Protein AF-A0A6L4ZSP1-F1 (afdb_monomer)

Radius of gyration: 103.93 Å; Cα contacts (8 Å, |Δi|>4): 46; chains: 1; bounding box: 143×58×333 Å

Structure (mmCIF, N/CA/C/O backbone):
data_AF-A0A6L4ZSP1-F1
#
_entry.id   AF-A0A6L4ZSP1-F1
#
loop_
_atom_site.group_PDB
_atom_site.id
_atom_site.type_symbol
_atom_site.label_atom_id
_atom_site.label_alt_id
_atom_site.label_comp_id
_atom_site.label_asym_id
_atom_site.label_entity_id
_atom_site.label_seq_id
_atom_site.pdbx_PDB_ins_code
_atom_site.Cartn_x
_atom_site.Cartn_y
_atom_site.Cartn_z
_atom_site.occupancy
_atom_site.B_iso_or_equiv
_atom_site.auth_seq_id
_atom_site.auth_comp_id
_atom_site.auth_asym_id
_atom_site.auth_atom_id
_atom_site.pdbx_PDB_model_num
ATOM 1 N N . MET A 1 1 ? 39.072 -28.984 -167.601 1.00 74.00 1 MET A N 1
ATOM 2 C CA . MET A 1 1 ? 37.956 -28.396 -168.395 1.00 74.00 1 MET A CA 1
ATOM 3 C C . MET A 1 1 ? 37.706 -29.203 -169.680 1.00 74.00 1 MET A C 1
ATOM 5 O O . MET A 1 1 ? 38.668 -29.741 -170.208 1.00 74.00 1 MET A O 1
ATOM 9 N N . LYS A 1 2 ? 36.458 -29.333 -170.180 1.00 70.81 2 LYS A N 1
ATOM 10 C CA . LYS A 1 2 ? 36.110 -30.065 -171.434 1.00 70.81 2 LYS A CA 1
ATOM 11 C C . LYS A 1 2 ? 36.307 -29.191 -172.691 1.00 70.81 2 LYS A C 1
ATOM 13 O O . LYS A 1 2 ? 36.338 -27.970 -172.571 1.00 70.81 2 LYS A O 1
ATOM 18 N N . LYS A 1 3 ? 36.388 -29.810 -173.884 1.00 74.06 3 LYS A N 1
ATOM 19 C CA . LYS A 1 3 ? 36.674 -29.147 -175.181 1.00 74.06 3 LYS A CA 1
ATOM 20 C C . LYS A 1 3 ? 35.818 -27.906 -175.447 1.00 74.06 3 LYS A C 1
ATOM 22 O O . LYS A 1 3 ? 36.366 -26.854 -175.731 1.00 74.06 3 LYS A O 1
ATOM 27 N N . SER A 1 4 ? 34.507 -27.994 -175.235 1.00 75.56 4 SER A N 1
ATOM 28 C CA . SER A 1 4 ? 33.586 -26.866 -175.435 1.00 75.56 4 SER A CA 1
ATOM 29 C C . SER A 1 4 ? 33.871 -25.658 -174.529 1.00 75.56 4 SER A C 1
ATOM 31 O O . SER A 1 4 ? 33.677 -24.522 -174.949 1.00 75.56 4 SER A O 1
ATOM 33 N N . CYS A 1 5 ? 34.370 -25.871 -173.307 1.00 73.00 5 CYS A N 1
ATOM 34 C CA . CYS A 1 5 ? 34.755 -24.787 -172.398 1.00 73.00 5 CYS A CA 1
ATOM 35 C C . CYS A 1 5 ? 36.112 -24.182 -172.782 1.00 73.00 5 CYS A C 1
ATOM 37 O O . CYS A 1 5 ? 36.288 -22.970 -172.709 1.00 73.00 5 CYS A O 1
ATOM 39 N N . VAL A 1 6 ? 37.059 -25.026 -173.201 1.00 78.88 6 VAL A N 1
ATOM 40 C CA . VAL A 1 6 ? 38.388 -24.598 -173.659 1.00 78.88 6 VAL A CA 1
ATOM 41 C C . VAL A 1 6 ? 38.283 -23.771 -174.940 1.00 78.88 6 VAL A C 1
ATOM 43 O O . VAL A 1 6 ? 38.875 -22.698 -175.018 1.00 78.88 6 VAL A O 1
ATOM 46 N N . ASP A 1 7 ? 37.478 -24.217 -175.905 1.00 75.62 7 ASP A N 1
ATOM 47 C CA . ASP A 1 7 ? 37.297 -23.519 -177.179 1.00 75.62 7 ASP A CA 1
ATOM 48 C C . ASP A 1 7 ? 36.663 -22.139 -176.963 1.00 75.62 7 ASP A C 1
ATOM 50 O O . ASP A 1 7 ? 37.152 -21.150 -177.509 1.00 75.62 7 ASP A O 1
ATOM 54 N N . CYS A 1 8 ? 35.650 -22.040 -176.095 1.00 75.25 8 CYS A N 1
ATOM 55 C CA . CYS A 1 8 ? 35.036 -20.764 -175.726 1.00 75.25 8 CYS A CA 1
ATOM 56 C C . CYS A 1 8 ? 36.044 -19.820 -175.035 1.00 75.25 8 CYS A C 1
ATOM 58 O O . CYS A 1 8 ? 36.211 -18.679 -175.459 1.00 75.25 8 CYS A O 1
ATOM 60 N N . HIS A 1 9 ? 36.800 -20.292 -174.033 1.00 77.56 9 HIS A N 1
ATOM 61 C CA . HIS A 1 9 ? 37.767 -19.452 -173.311 1.00 77.56 9 HIS A CA 1
ATOM 62 C C . HIS A 1 9 ? 39.006 -19.068 -174.130 1.00 77.56 9 HIS A C 1
ATOM 64 O O . HIS A 1 9 ? 39.582 -18.011 -173.888 1.00 77.56 9 HIS A O 1
ATOM 70 N N . ASN A 1 10 ? 39.427 -19.870 -175.106 1.00 82.31 10 ASN A N 1
ATOM 71 C CA . ASN A 1 10 ? 40.573 -19.513 -175.946 1.00 82.31 10 ASN A CA 1
ATOM 72 C C . ASN A 1 10 ? 40.196 -18.515 -177.056 1.00 82.31 10 ASN A C 1
ATOM 74 O O . ASN A 1 10 ? 41.051 -17.770 -177.546 1.00 82.31 10 ASN A O 1
ATOM 78 N N . SER A 1 11 ? 38.913 -18.436 -177.415 1.00 76.94 11 SER A N 1
ATOM 79 C CA . SER A 1 11 ? 38.420 -17.531 -178.457 1.00 76.94 11 SER A CA 1
ATOM 80 C C . SER A 1 11 ? 37.802 -16.229 -177.921 1.00 76.94 11 SER A C 1
ATOM 82 O O . SER A 1 11 ? 37.854 -15.218 -178.625 1.00 76.94 11 SER A O 1
ATOM 84 N N . HIS A 1 12 ? 37.323 -16.180 -176.671 1.00 77.25 12 HIS A N 1
ATOM 85 C CA . HIS A 1 12 ? 36.628 -15.002 -176.133 1.00 77.25 12 HIS A CA 1
ATOM 86 C C . HIS A 1 12 ? 37.558 -13.789 -175.863 1.00 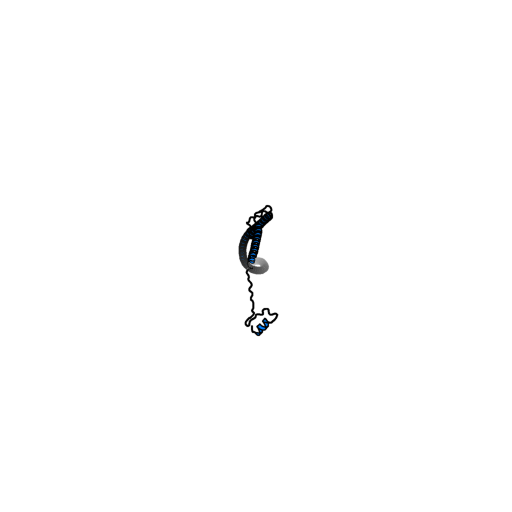77.25 12 HIS A C 1
ATOM 88 O O . HIS A 1 12 ? 38.570 -13.958 -175.174 1.00 77.25 12 HIS A O 1
ATOM 94 N N . PRO A 1 13 ? 37.217 -12.563 -176.337 1.00 75.25 13 PRO A N 1
ATOM 95 C CA . PRO A 1 13 ? 37.987 -11.314 -176.181 1.00 75.25 13 PRO A CA 1
ATOM 96 C C . PRO A 1 13 ? 38.589 -11.099 -174.795 1.00 75.25 13 PRO A C 1
ATOM 98 O O . PRO A 1 13 ? 39.791 -10.881 -174.687 1.00 75.25 13 PRO A O 1
ATOM 101 N N . GLU A 1 14 ? 37.771 -11.257 -173.759 1.00 73.06 14 GLU A N 1
ATOM 102 C CA . GLU A 1 14 ? 38.128 -10.932 -172.374 1.00 73.06 14 GLU A CA 1
ATOM 103 C C . GLU A 1 14 ? 38.660 -12.112 -171.554 1.00 73.06 14 GLU A C 1
ATOM 105 O O . GLU A 1 14 ? 38.798 -12.019 -170.336 1.00 73.06 14 GLU A O 1
ATOM 110 N N . SER A 1 15 ? 38.960 -13.249 -172.188 1.00 71.50 15 SER A N 1
ATOM 111 C CA . SER A 1 15 ? 39.538 -14.363 -171.445 1.00 71.50 15 SER A CA 1
ATOM 112 C C . SER A 1 15 ? 40.993 -14.045 -171.068 1.00 71.50 15 SER A C 1
ATOM 114 O O . SER A 1 15 ? 41.826 -13.865 -171.960 1.00 71.50 15 SER A O 1
ATOM 116 N N . PRO A 1 16 ? 41.344 -14.016 -169.767 1.00 72.00 16 PRO A N 1
ATOM 117 C CA . PRO A 1 16 ? 42.656 -13.562 -169.287 1.00 72.00 16 PRO A CA 1
ATOM 118 C C . PRO A 1 16 ? 43.809 -14.506 -169.657 1.00 72.00 16 PRO A C 1
ATOM 120 O O . PRO A 1 16 ? 44.972 -14.194 -169.424 1.00 72.00 16 PRO A O 1
ATOM 123 N N . LYS A 1 17 ? 43.492 -15.689 -170.189 1.00 72.19 17 LYS A N 1
ATOM 124 C CA . LYS A 1 17 ? 44.445 -16.685 -170.673 1.00 72.19 17 LYS A CA 1
ATOM 125 C C . LYS A 1 17 ? 43.765 -17.483 -171.790 1.00 72.19 17 LYS A C 1
ATOM 127 O O . LYS A 1 17 ? 42.592 -17.825 -171.644 1.00 72.19 17 LYS A O 1
ATOM 132 N N . ARG A 1 18 ? 44.470 -17.740 -172.896 1.00 73.88 18 ARG A N 1
ATOM 133 C CA . ARG A 1 18 ? 43.898 -18.305 -174.140 1.00 73.88 18 ARG A CA 1
ATOM 134 C C . ARG A 1 18 ? 44.578 -19.582 -174.638 1.00 73.88 18 ARG A C 1
ATOM 136 O O . ARG A 1 18 ? 44.358 -20.014 -175.762 1.00 73.88 18 ARG A O 1
ATOM 143 N N . ASP A 1 19 ? 45.402 -20.190 -173.805 1.00 79.50 19 ASP A N 1
ATOM 144 C CA . ASP A 1 19 ? 46.116 -21.442 -174.062 1.00 79.50 19 ASP A CA 1
ATOM 145 C C . ASP A 1 19 ? 45.619 -22.572 -173.150 1.00 79.50 19 ASP A C 1
ATOM 147 O O . ASP A 1 19 ? 46.362 -23.506 -172.848 1.00 79.50 19 ASP A O 1
ATOM 151 N N . TRP A 1 20 ? 44.360 -22.511 -172.703 1.00 76.62 20 TRP A N 1
ATOM 152 C CA . TRP A 1 20 ? 43.779 -23.584 -171.898 1.00 76.62 20 TRP A CA 1
ATOM 153 C C . TRP A 1 20 ? 43.796 -24.893 -172.677 1.00 76.62 20 TRP A C 1
ATOM 155 O O . TRP A 1 20 ? 43.489 -24.917 -173.872 1.00 76.62 20 TRP A O 1
ATOM 165 N N . LYS A 1 21 ? 44.130 -25.990 -171.997 1.00 79.69 21 LYS A N 1
ATOM 166 C CA . LYS A 1 21 ? 44.049 -27.337 -172.565 1.00 79.69 21 LYS A CA 1
ATOM 167 C C . LYS A 1 21 ? 42.951 -28.132 -171.876 1.00 79.69 21 LYS A C 1
ATOM 169 O O . LYS A 1 21 ? 42.555 -27.861 -170.739 1.00 79.69 21 LYS A O 1
ATOM 174 N N . ILE A 1 22 ? 42.423 -29.125 -172.591 1.00 76.94 22 ILE A N 1
ATOM 175 C CA . ILE A 1 22 ? 41.405 -30.028 -172.048 1.00 76.94 22 ILE A CA 1
ATOM 176 C C . ILE A 1 22 ? 42.036 -30.798 -170.883 1.00 76.94 22 ILE A C 1
ATOM 178 O O . ILE A 1 22 ? 42.806 -31.726 -171.097 1.00 76.94 22 ILE A O 1
ATOM 182 N N . GLY A 1 23 ? 41.734 -30.368 -169.659 1.00 70.88 23 GLY A N 1
ATOM 183 C CA . GLY A 1 23 ? 42.283 -30.943 -168.426 1.00 70.88 23 GLY A CA 1
ATOM 184 C C . GLY A 1 23 ? 42.385 -29.951 -167.267 1.00 70.88 23 GLY A C 1
ATOM 185 O O . GLY A 1 23 ? 42.135 -30.331 -166.132 1.00 70.88 23 GLY A O 1
ATOM 186 N N . ASP A 1 24 ? 42.594 -28.665 -167.545 1.00 71.56 24 ASP A N 1
ATOM 187 C CA . ASP A 1 24 ? 42.933 -27.681 -166.501 1.00 71.56 24 ASP A CA 1
ATOM 188 C C . ASP A 1 24 ? 41.761 -27.307 -165.552 1.00 71.56 24 ASP A C 1
ATOM 190 O O . ASP A 1 24 ? 40.588 -27.361 -165.951 1.00 71.56 24 ASP A O 1
ATOM 194 N N . VAL A 1 25 ? 42.076 -26.904 -164.305 1.00 71.25 25 VAL A N 1
ATOM 195 C CA . VAL A 1 25 ? 41.148 -26.443 -163.235 1.00 71.25 25 VAL A CA 1
ATOM 196 C C . VAL A 1 25 ? 41.717 -25.206 -162.501 1.00 71.25 25 VAL A C 1
ATOM 198 O O . VAL A 1 25 ? 42.924 -25.130 -162.296 1.00 71.25 25 VAL A O 1
ATOM 201 N N . ARG A 1 26 ? 40.8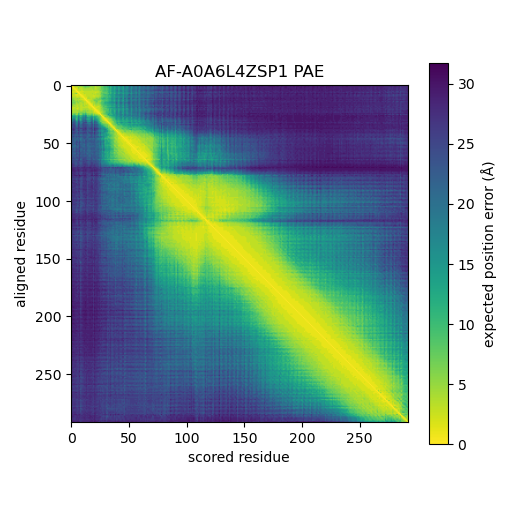74 -24.232 -162.097 1.00 65.94 26 ARG A N 1
ATOM 202 C CA . ARG A 1 26 ? 41.265 -23.014 -161.329 1.00 65.94 26 ARG A CA 1
ATOM 203 C C . ARG A 1 26 ? 40.884 -23.145 -159.835 1.00 65.94 26 ARG A C 1
ATOM 205 O O . ARG A 1 26 ? 39.756 -23.543 -159.561 1.00 65.94 26 ARG A O 1
ATOM 212 N N . GLY A 1 27 ? 41.798 -22.813 -158.903 1.00 57.75 27 GLY A N 1
ATOM 213 C CA . GLY A 1 27 ? 41.703 -23.062 -157.440 1.00 57.75 27 GLY A CA 1
ATOM 214 C C . GLY A 1 27 ? 41.824 -21.836 -156.494 1.00 57.75 27 GLY A C 1
ATOM 215 O O . GLY A 1 27 ? 42.031 -20.718 -156.959 1.00 57.75 27 GLY A O 1
ATOM 216 N N . VAL A 1 28 ? 41.664 -22.095 -155.177 1.00 50.53 28 VAL A N 1
ATOM 217 C CA . VAL A 1 28 ? 41.512 -21.200 -153.984 1.00 50.53 28 VAL A CA 1
ATOM 218 C C . VAL A 1 28 ? 42.840 -20.935 -153.228 1.00 50.53 28 VAL A C 1
ATOM 220 O O . VAL A 1 28 ? 43.764 -21.734 -153.339 1.00 50.53 28 VAL A O 1
ATOM 223 N N . VAL A 1 29 ? 42.916 -19.840 -152.444 1.00 48.19 29 VAL A N 1
ATOM 224 C CA . VAL A 1 29 ? 44.085 -19.367 -151.651 1.00 48.19 29 VAL A CA 1
ATOM 225 C C . VAL A 1 29 ? 43.775 -19.288 -150.136 1.00 48.19 29 VAL A C 1
ATOM 227 O O . VAL A 1 29 ? 42.688 -18.855 -149.762 1.00 48.19 29 VAL A O 1
ATOM 230 N N . GLU A 1 30 ? 44.751 -19.651 -149.287 1.00 48.88 30 GLU A N 1
ATOM 231 C CA . GLU A 1 30 ? 44.792 -19.556 -147.808 1.00 48.88 30 GLU A CA 1
ATOM 232 C C . GLU A 1 30 ? 45.805 -18.472 -147.360 1.00 48.88 30 GLU A C 1
ATOM 234 O O . GLU A 1 30 ? 46.825 -18.283 -148.024 1.00 48.88 30 GLU A O 1
ATOM 239 N N . ILE A 1 31 ? 45.546 -17.750 -146.255 1.00 57.75 31 ILE A N 1
ATOM 240 C CA . ILE A 1 31 ? 46.425 -16.686 -145.717 1.00 57.75 31 ILE A CA 1
ATOM 241 C C . ILE A 1 31 ? 46.751 -16.966 -144.241 1.00 57.75 31 ILE A C 1
ATOM 243 O O . ILE A 1 31 ? 45.844 -17.096 -143.424 1.00 57.75 31 ILE A O 1
ATOM 247 N N . VAL A 1 32 ? 48.044 -16.973 -143.893 1.00 61.66 32 VAL A N 1
ATOM 248 C CA . VAL A 1 32 ? 48.574 -17.086 -142.520 1.00 61.66 32 VAL A CA 1
ATOM 249 C C . VAL A 1 32 ? 49.373 -15.815 -142.193 1.00 61.66 32 VAL A C 1
ATOM 251 O O . VAL A 1 32 ? 50.214 -15.399 -142.987 1.00 61.66 32 VAL A O 1
ATOM 254 N N . LEU A 1 33 ? 49.110 -15.180 -141.044 1.00 61.34 33 LEU A N 1
ATOM 255 C CA . LEU A 1 33 ? 49.775 -13.945 -140.584 1.00 61.34 33 LEU A CA 1
ATOM 256 C C . LEU A 1 33 ? 50.784 -14.238 -139.444 1.00 61.34 33 LEU A C 1
ATOM 258 O O . LEU A 1 33 ? 50.401 -14.909 -138.486 1.00 61.34 33 LEU A O 1
ATOM 262 N N . PRO A 1 34 ? 52.032 -13.723 -139.490 1.00 56.81 34 PRO A N 1
ATOM 263 C CA . PRO A 1 34 ? 53.052 -13.935 -138.449 1.00 56.81 34 PRO A CA 1
ATOM 264 C C . PRO A 1 34 ? 53.033 -12.873 -137.319 1.00 56.81 34 PRO A C 1
ATOM 266 O O . PRO A 1 34 ? 52.785 -11.693 -137.567 1.00 56.81 34 PRO A O 1
ATOM 269 N N . LEU A 1 35 ? 53.348 -13.286 -136.078 1.00 58.66 35 LEU A N 1
ATOM 270 C CA . LEU A 1 35 ? 53.310 -12.497 -134.823 1.00 58.66 35 LEU A CA 1
ATOM 271 C C . LEU A 1 35 ? 54.709 -12.205 -134.219 1.00 58.66 35 LEU A C 1
ATOM 273 O O . LEU A 1 35 ? 54.890 -12.245 -133.009 1.00 58.66 35 LEU A O 1
ATOM 277 N N . GLU A 1 36 ? 55.724 -11.893 -135.023 1.00 61.28 36 GLU A N 1
ATOM 278 C CA . GLU A 1 36 ? 57.101 -11.708 -134.506 1.00 61.28 36 GLU A CA 1
ATOM 279 C C . GLU A 1 36 ? 57.440 -10.282 -134.028 1.00 61.28 36 GLU A C 1
ATOM 281 O O . GLU A 1 36 ? 58.492 -10.068 -133.431 1.00 61.28 36 GLU A O 1
ATOM 286 N N . LYS A 1 37 ? 56.574 -9.278 -134.237 1.00 58.00 37 LYS A N 1
ATOM 287 C CA . LYS A 1 37 ? 56.902 -7.864 -133.936 1.00 58.00 37 LYS A CA 1
ATOM 288 C C . LYS A 1 37 ? 56.337 -7.306 -132.619 1.00 58.00 37 LYS A C 1
ATOM 290 O O . LYS A 1 37 ? 56.514 -6.120 -132.353 1.00 58.00 37 LYS A O 1
ATOM 295 N N . THR A 1 38 ? 55.690 -8.132 -131.793 1.00 58.25 38 THR A N 1
ATOM 296 C CA . THR A 1 38 ? 54.925 -7.684 -130.605 1.00 58.25 38 THR A CA 1
ATOM 297 C C . THR A 1 38 ? 55.614 -7.968 -129.259 1.00 58.25 38 THR A C 1
ATOM 299 O O . THR A 1 38 ? 55.157 -7.479 -128.230 1.00 58.25 38 THR A O 1
ATOM 302 N N . GLU A 1 39 ? 56.726 -8.714 -129.225 1.00 61.84 39 GLU A N 1
ATOM 303 C CA . GLU A 1 39 ? 57.399 -9.070 -127.960 1.00 61.84 39 GLU A CA 1
ATOM 304 C C . GLU A 1 39 ? 58.267 -7.941 -127.376 1.00 61.84 39 GLU A C 1
ATOM 306 O O . GLU A 1 39 ? 58.295 -7.743 -126.159 1.00 61.84 39 GLU A O 1
ATOM 311 N N . SER A 1 40 ? 58.954 -7.151 -128.213 1.00 62.25 40 SER A N 1
ATOM 312 C CA . SER A 1 40 ? 59.920 -6.158 -127.712 1.00 62.25 40 SER A CA 1
ATOM 313 C C . SER A 1 40 ? 59.265 -4.917 -127.094 1.00 62.25 40 SER A C 1
ATOM 315 O O . SER A 1 40 ? 59.827 -4.322 -126.178 1.00 62.25 40 SER A O 1
ATOM 317 N N . GLN A 1 41 ? 58.077 -4.517 -127.563 1.00 67.19 41 GLN A N 1
ATOM 318 C CA . GLN A 1 41 ? 57.353 -3.364 -127.011 1.00 67.19 41 GLN A CA 1
ATOM 319 C C . GLN A 1 41 ? 56.663 -3.686 -125.677 1.00 67.19 41 GLN A C 1
ATOM 321 O O . GLN A 1 41 ? 56.545 -2.810 -124.820 1.00 67.19 41 GLN A O 1
ATOM 326 N N . LEU A 1 42 ? 56.249 -4.940 -125.467 1.00 70.12 42 LEU A N 1
ATOM 327 C CA . LEU A 1 42 ? 55.565 -5.356 -124.243 1.00 70.12 42 LEU A CA 1
ATOM 328 C C . LEU A 1 42 ? 56.517 -5.369 -123.031 1.00 70.12 42 LEU A C 1
ATOM 330 O O . LEU A 1 42 ? 56.112 -4.992 -121.933 1.00 70.12 42 LEU A O 1
ATOM 334 N N . SER A 1 43 ? 5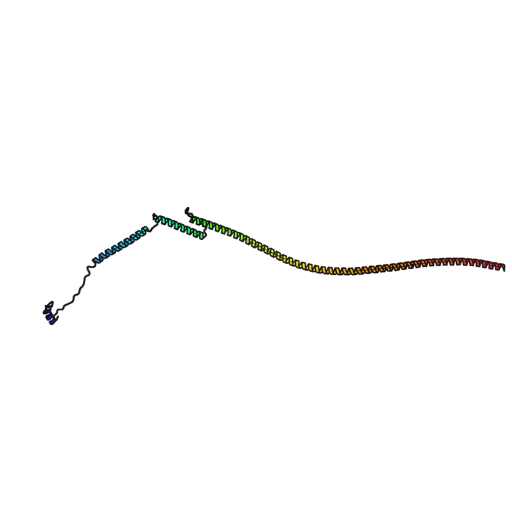7.796 -5.721 -123.220 1.00 72.94 43 SER A N 1
ATOM 335 C CA . SER A 1 43 ? 58.780 -5.792 -122.123 1.00 72.94 43 SER A CA 1
ATOM 336 C C . SER A 1 43 ? 59.211 -4.420 -121.586 1.00 72.94 43 SER A C 1
ATOM 338 O O . SER A 1 43 ? 59.369 -4.256 -120.374 1.00 72.94 43 SER A O 1
ATOM 340 N N . GLN A 1 44 ? 59.347 -3.408 -122.453 1.00 78.94 44 GLN A N 1
ATOM 341 C CA . GLN A 1 44 ? 59.670 -2.038 -122.031 1.00 78.94 44 GLN A CA 1
ATOM 342 C C . GLN A 1 44 ? 58.566 -1.428 -121.162 1.00 78.94 44 GLN A C 1
ATOM 344 O O . GLN A 1 44 ? 58.858 -0.746 -120.179 1.00 78.94 44 GLN A O 1
ATOM 349 N N . LEU A 1 45 ? 57.299 -1.695 -121.489 1.00 79.94 45 LEU A N 1
ATOM 350 C CA . LEU A 1 45 ? 56.162 -1.168 -120.737 1.00 79.94 45 LEU A CA 1
ATOM 351 C C . LEU A 1 45 ? 56.102 -1.739 -119.309 1.00 79.94 45 LEU A C 1
ATOM 353 O O . LEU A 1 45 ? 55.823 -1.002 -118.363 1.00 79.94 45 LEU A O 1
ATOM 357 N N . VAL A 1 46 ? 56.441 -3.021 -119.133 1.00 81.56 46 VAL A N 1
ATOM 358 C CA . VAL A 1 46 ? 56.486 -3.680 -117.815 1.00 81.56 46 VAL A CA 1
ATOM 359 C C . VAL A 1 46 ? 57.504 -3.008 -116.882 1.00 81.56 46 VAL A C 1
ATOM 361 O O . VAL A 1 46 ? 57.181 -2.738 -115.726 1.00 81.56 46 VAL A O 1
ATOM 364 N N . TRP A 1 47 ? 58.693 -2.652 -117.381 1.00 83.06 47 TRP A N 1
ATOM 365 C CA . TRP A 1 47 ? 59.737 -1.999 -116.577 1.00 83.06 47 TRP A CA 1
ATOM 366 C C . TRP A 1 47 ? 59.319 -0.626 -116.024 1.00 83.06 47 TRP A C 1
ATOM 368 O O . TRP A 1 47 ? 59.598 -0.317 -114.862 1.00 83.06 47 TRP A O 1
ATOM 378 N N . TYR A 1 48 ? 58.616 0.190 -116.818 1.00 85.50 48 TYR A N 1
ATOM 379 C CA . TYR A 1 48 ? 58.129 1.501 -116.367 1.00 85.50 48 TYR A CA 1
ATOM 380 C C . TYR A 1 48 ? 57.065 1.389 -115.271 1.00 85.50 48 TYR A C 1
ATOM 382 O O . TYR A 1 48 ? 57.100 2.144 -114.296 1.00 85.50 48 TYR A O 1
ATOM 390 N N . VAL A 1 49 ? 56.144 0.428 -115.395 1.00 85.00 49 VAL A N 1
ATOM 391 C CA . VAL A 1 49 ? 55.092 0.202 -114.391 1.00 85.00 49 VAL A CA 1
ATOM 392 C C . VAL A 1 49 ? 55.699 -0.257 -113.062 1.00 85.00 49 VAL A C 1
ATOM 394 O O . VAL A 1 49 ? 55.315 0.251 -112.009 1.00 85.00 49 VAL A O 1
ATOM 397 N N . SER A 1 50 ? 56.698 -1.145 -113.089 1.00 84.50 50 SER A N 1
ATOM 398 C CA . SER A 1 50 ? 57.390 -1.595 -111.873 1.00 84.50 50 SER A CA 1
ATOM 399 C C . SER A 1 50 ? 58.094 -0.453 -111.126 1.00 84.50 50 SER A C 1
ATOM 401 O O . SER A 1 50 ? 58.014 -0.386 -109.899 1.00 84.50 50 SER A O 1
ATOM 403 N N . LEU A 1 51 ? 58.732 0.479 -111.844 1.00 87.00 51 LEU A N 1
ATOM 404 C CA . LEU A 1 51 ? 59.404 1.640 -111.244 1.00 87.00 51 LEU A CA 1
ATOM 405 C C . LEU A 1 51 ? 58.431 2.577 -110.511 1.00 87.00 51 LEU A C 1
ATOM 407 O O . LEU A 1 51 ? 58.724 3.018 -109.398 1.00 87.00 51 LEU A O 1
ATOM 411 N N . LEU A 1 52 ? 57.259 2.847 -111.094 1.00 87.31 52 LEU A N 1
ATOM 412 C CA . LEU A 1 52 ? 56.243 3.709 -110.475 1.00 87.31 52 LEU A CA 1
ATOM 413 C C . LEU A 1 52 ? 55.695 3.120 -109.169 1.00 87.31 52 LEU A C 1
ATOM 415 O O . LEU A 1 52 ? 55.499 3.855 -108.199 1.00 87.31 52 LEU A O 1
ATOM 419 N N . VAL A 1 53 ? 55.500 1.800 -109.114 1.00 88.44 53 VAL A N 1
ATOM 420 C CA . VAL A 1 53 ? 55.026 1.113 -107.902 1.00 88.44 53 VAL A CA 1
ATOM 421 C C . VAL A 1 53 ? 56.046 1.240 -106.766 1.00 88.44 53 VAL A C 1
ATOM 423 O O . VAL A 1 53 ? 55.672 1.573 -105.642 1.00 88.44 53 VAL A O 1
ATOM 426 N N . ILE A 1 54 ? 57.338 1.051 -107.052 1.00 90.38 54 ILE A N 1
ATOM 427 C CA . ILE A 1 54 ? 58.408 1.147 -106.044 1.00 90.38 54 ILE A CA 1
ATOM 428 C C . ILE A 1 54 ? 58.505 2.567 -105.470 1.00 90.38 54 ILE A C 1
ATOM 430 O O . ILE A 1 54 ? 58.597 2.733 -104.252 1.00 90.38 54 ILE A O 1
ATOM 434 N N . ILE A 1 55 ? 58.434 3.593 -106.323 1.00 90.69 55 ILE A N 1
ATOM 435 C CA . ILE A 1 55 ? 58.453 4.997 -105.884 1.00 90.69 55 ILE A CA 1
ATOM 436 C C . ILE A 1 55 ? 57.230 5.304 -105.010 1.00 90.69 55 ILE A C 1
ATOM 438 O O . ILE A 1 55 ? 57.370 5.939 -103.964 1.00 90.69 55 ILE A O 1
ATOM 442 N N . GLY A 1 56 ? 56.047 4.807 -105.383 1.00 88.25 56 GLY A N 1
ATOM 443 C CA . GLY A 1 56 ? 54.833 4.944 -104.576 1.00 88.25 56 GLY A CA 1
ATOM 444 C C . GLY A 1 56 ? 54.991 4.352 -103.172 1.00 88.25 56 GLY A C 1
ATOM 445 O O . GLY A 1 56 ? 54.701 5.024 -102.181 1.00 88.25 56 GLY A O 1
ATOM 446 N N . PHE A 1 57 ? 55.533 3.134 -103.068 1.00 91.44 57 PHE A N 1
ATOM 447 C CA . PHE A 1 57 ? 55.826 2.509 -101.773 1.00 91.44 57 PHE A CA 1
ATOM 448 C C . PHE A 1 57 ? 56.858 3.295 -100.957 1.00 91.44 57 PHE A C 1
ATOM 450 O O . PHE A 1 57 ? 56.681 3.456 -99.749 1.00 91.44 57 PHE A O 1
ATOM 457 N N . ALA A 1 58 ? 57.902 3.829 -101.598 1.00 90.31 58 ALA A N 1
ATOM 458 C CA . ALA A 1 58 ? 58.915 4.638 -100.925 1.00 90.31 58 ALA A CA 1
ATOM 459 C C . ALA A 1 58 ? 58.328 5.934 -100.344 1.00 90.31 58 ALA A C 1
ATOM 461 O O . ALA A 1 58 ? 58.655 6.298 -99.215 1.00 90.31 58 ALA A O 1
ATOM 462 N N . ILE A 1 59 ? 57.419 6.598 -101.065 1.00 90.56 59 ILE A N 1
ATOM 463 C CA . ILE A 1 59 ? 56.738 7.807 -100.581 1.00 90.56 59 ILE A CA 1
ATOM 464 C C . ILE A 1 59 ? 55.842 7.476 -99.386 1.00 90.56 59 ILE A C 1
ATOM 466 O O . ILE A 1 59 ? 55.903 8.173 -98.376 1.00 90.56 59 ILE A O 1
ATOM 470 N N . VAL A 1 60 ? 55.049 6.402 -99.455 1.00 89.94 60 VAL A N 1
ATOM 471 C CA . VAL A 1 60 ? 54.184 5.987 -98.336 1.00 89.94 60 VAL A CA 1
ATOM 472 C C . VAL A 1 60 ? 55.017 5.637 -97.102 1.00 89.94 60 VAL A C 1
ATOM 474 O O . VAL A 1 60 ? 54.700 6.086 -96.000 1.00 89.94 60 VAL A O 1
ATOM 477 N N . ALA A 1 61 ? 56.116 4.901 -97.279 1.00 88.31 61 ALA A N 1
ATOM 478 C CA . ALA A 1 61 ? 57.036 4.578 -96.194 1.00 88.31 61 ALA A CA 1
ATOM 479 C C . ALA A 1 61 ? 57.698 5.835 -95.606 1.00 88.31 61 ALA A C 1
ATOM 481 O O . ALA A 1 61 ? 57.799 5.962 -94.386 1.00 88.31 61 ALA A O 1
ATOM 482 N N . PHE A 1 62 ? 58.099 6.787 -96.451 1.00 88.00 62 PHE A N 1
ATOM 483 C CA . PHE A 1 62 ? 58.706 8.043 -96.020 1.00 88.00 62 PHE A CA 1
ATOM 484 C C . PHE A 1 62 ? 57.718 8.922 -95.252 1.00 88.00 62 PHE A C 1
ATOM 486 O O . PHE A 1 62 ? 58.053 9.415 -94.179 1.00 88.00 62 PHE A O 1
ATOM 493 N N . VAL A 1 63 ? 56.484 9.065 -95.742 1.00 85.81 63 VAL A N 1
ATOM 494 C CA . VAL A 1 63 ? 55.415 9.801 -95.051 1.00 85.81 63 VAL A CA 1
ATOM 495 C C . VAL A 1 63 ? 55.071 9.127 -93.722 1.00 85.81 63 VAL A C 1
ATOM 497 O O . VAL A 1 63 ? 54.988 9.808 -92.702 1.00 85.81 63 VAL A O 1
ATOM 500 N N . GLY A 1 64 ? 54.953 7.796 -93.695 1.00 83.38 64 GLY A N 1
ATOM 501 C CA . GLY A 1 64 ? 54.745 7.035 -92.462 1.00 83.38 64 GLY A CA 1
ATOM 502 C C . GLY A 1 64 ? 55.879 7.228 -91.450 1.00 83.38 64 GLY A C 1
ATOM 503 O O . GLY A 1 64 ? 55.623 7.440 -90.265 1.00 83.38 64 GLY A O 1
ATOM 504 N N . TRP A 1 65 ? 57.131 7.240 -91.913 1.00 84.25 65 TRP A N 1
ATOM 505 C CA . TRP A 1 65 ? 58.301 7.530 -91.082 1.00 84.25 65 TRP A CA 1
ATOM 506 C C . TRP A 1 65 ? 58.290 8.965 -90.537 1.00 84.25 65 TRP A C 1
ATOM 508 O O . TRP A 1 65 ? 58.580 9.175 -89.359 1.00 84.25 65 TRP A O 1
ATOM 518 N N . LEU A 1 66 ? 57.906 9.945 -91.359 1.00 78.50 66 LEU A N 1
ATOM 519 C CA . LEU A 1 66 ? 57.839 11.361 -90.985 1.00 78.50 66 LEU A CA 1
ATOM 520 C C . LEU A 1 66 ? 56.754 11.619 -89.932 1.00 78.50 66 LEU A C 1
ATOM 522 O O . LEU A 1 66 ? 57.003 12.320 -88.950 1.00 78.50 66 LEU A O 1
ATOM 526 N N . ILE A 1 67 ? 55.581 10.998 -90.095 1.00 75.25 67 ILE A N 1
ATOM 527 C CA . ILE A 1 67 ? 54.497 11.047 -89.107 1.00 75.25 67 ILE A CA 1
ATOM 528 C C . ILE A 1 67 ? 54.965 10.393 -87.805 1.00 75.25 67 ILE A C 1
ATOM 530 O O . ILE A 1 67 ? 54.923 11.041 -86.762 1.00 75.25 67 ILE A O 1
ATOM 534 N N . ASN A 1 68 ? 55.504 9.169 -87.872 1.00 72.75 68 ASN A N 1
ATOM 535 C CA . ASN A 1 68 ? 55.971 8.426 -86.700 1.00 72.75 68 ASN A CA 1
ATOM 536 C C . ASN A 1 68 ? 57.038 9.194 -85.898 1.00 72.75 68 ASN A C 1
ATOM 538 O O . ASN A 1 68 ? 56.967 9.255 -84.669 1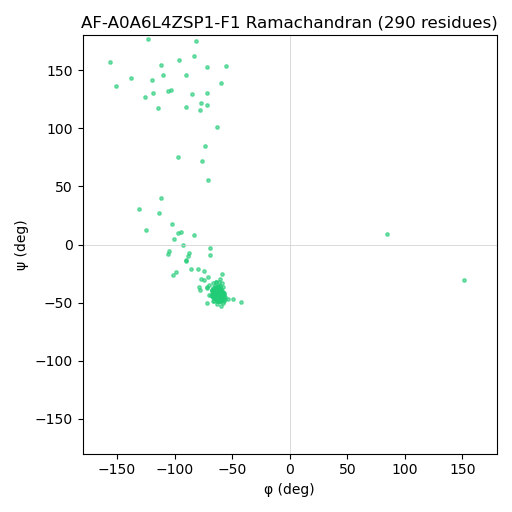.00 72.75 68 ASN A O 1
ATOM 542 N N . LYS A 1 69 ? 57.995 9.838 -86.583 1.00 70.25 69 LYS A N 1
ATOM 543 C CA . LYS A 1 69 ? 59.056 10.634 -85.946 1.00 70.25 69 LYS A CA 1
ATOM 544 C C . LYS A 1 69 ? 58.509 11.855 -85.195 1.00 70.25 69 LYS A C 1
ATOM 546 O O . LYS A 1 69 ? 59.069 12.219 -84.165 1.00 70.25 69 LYS A O 1
ATOM 551 N N . ASN A 1 70 ? 57.412 12.456 -85.662 1.00 61.94 70 ASN A N 1
ATOM 552 C CA . ASN A 1 70 ? 56.811 13.633 -85.027 1.00 61.94 70 ASN A CA 1
ATOM 553 C C . ASN A 1 70 ? 55.756 13.310 -83.950 1.00 61.94 70 ASN A C 1
ATOM 555 O O . ASN A 1 70 ? 55.399 14.200 -83.178 1.00 61.94 70 ASN A O 1
ATOM 559 N N . THR A 1 71 ? 55.268 12.068 -83.847 1.00 59.44 71 THR A N 1
ATOM 560 C CA . THR A 1 71 ? 54.199 11.685 -82.897 1.00 59.44 71 THR A CA 1
ATOM 561 C C . THR A 1 71 ? 54.653 11.159 -81.530 1.00 59.44 71 THR A C 1
ATOM 563 O O . THR A 1 71 ? 53.805 10.892 -80.681 1.00 59.44 71 THR A O 1
ATOM 566 N N . LEU A 1 72 ? 55.952 11.049 -81.235 1.00 58.75 72 LEU A N 1
ATOM 567 C CA . LEU A 1 72 ? 56.420 10.579 -79.919 1.00 58.75 72 LEU A CA 1
ATOM 568 C C . LEU A 1 72 ? 56.766 11.748 -78.982 1.00 58.75 72 LEU A C 1
ATOM 570 O O . LEU A 1 72 ? 57.921 12.060 -78.707 1.00 58.75 72 LEU A O 1
ATOM 574 N N . GLY A 1 73 ? 55.716 12.388 -78.464 1.00 58.03 73 GLY A N 1
ATOM 575 C CA . GLY A 1 73 ? 55.761 13.462 -77.467 1.00 58.03 73 GLY A CA 1
ATOM 576 C C . GLY A 1 73 ? 56.168 13.024 -76.054 1.00 58.03 73 GLY A C 1
ATOM 577 O O . GLY A 1 73 ? 55.430 13.284 -75.109 1.00 58.03 73 GLY A O 1
ATOM 578 N N . LYS A 1 74 ? 57.330 12.380 -75.887 1.00 56.62 74 LYS A N 1
ATOM 579 C CA . LYS A 1 74 ? 57.939 12.186 -74.554 1.00 56.62 74 LYS A CA 1
ATOM 580 C C . LYS A 1 74 ? 59.088 13.151 -74.250 1.00 56.62 74 LYS A C 1
ATOM 582 O O . LYS A 1 74 ? 59.240 13.509 -73.091 1.00 56.62 74 LYS A O 1
ATOM 587 N N . ASP A 1 75 ? 59.779 13.666 -75.271 1.00 59.53 75 ASP A N 1
ATOM 588 C CA . ASP A 1 75 ? 60.959 14.537 -75.106 1.00 59.53 75 ASP A CA 1
ATOM 589 C C . ASP A 1 75 ? 60.902 15.826 -75.952 1.00 59.53 75 ASP A C 1
ATOM 591 O O . ASP A 1 75 ? 61.923 16.367 -76.383 1.00 59.53 75 ASP A O 1
ATOM 595 N N . ARG A 1 76 ? 59.695 16.346 -76.210 1.00 63.50 76 ARG A N 1
ATOM 596 C CA . ARG A 1 76 ? 59.519 17.659 -76.8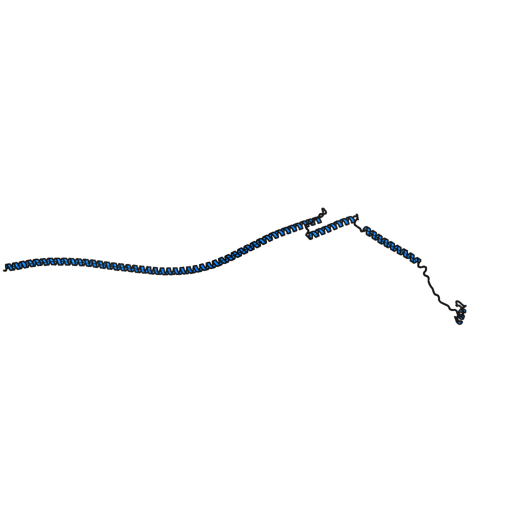51 1.00 63.50 76 ARG A CA 1
ATOM 597 C C . ARG A 1 76 ? 59.769 18.762 -75.819 1.00 63.50 76 ARG A C 1
ATOM 599 O O . ARG A 1 76 ? 59.113 18.785 -74.784 1.00 63.50 76 ARG A O 1
ATOM 606 N N . LYS A 1 77 ? 60.734 19.648 -76.084 1.00 69.94 77 LYS A N 1
ATOM 607 C CA . LYS A 1 77 ? 61.100 20.791 -75.216 1.00 69.94 77 LYS A CA 1
ATOM 608 C C . LYS A 1 77 ? 60.445 22.113 -75.641 1.00 69.94 77 LYS A C 1
ATOM 610 O O . LYS A 1 77 ? 60.843 23.169 -75.162 1.00 69.94 77 LYS A O 1
ATOM 615 N N . ASP A 1 78 ? 59.498 22.053 -76.571 1.00 76.12 78 ASP A N 1
ATOM 616 C CA . ASP A 1 78 ? 58.706 23.200 -77.011 1.00 76.12 78 ASP A CA 1
ATOM 617 C C . ASP A 1 78 ? 57.540 23.470 -76.042 1.00 76.12 78 ASP A C 1
ATOM 619 O O . ASP A 1 78 ? 57.291 22.715 -75.097 1.00 76.12 78 ASP A O 1
ATOM 623 N N . GLU A 1 79 ? 56.807 24.555 -76.272 1.00 78.38 79 GLU A N 1
ATOM 624 C CA . GLU A 1 79 ? 55.726 25.032 -75.404 1.00 78.38 79 GLU A CA 1
ATOM 625 C C . GLU A 1 79 ? 54.618 23.982 -75.230 1.00 78.38 79 GLU A C 1
ATOM 627 O O . GLU A 1 79 ? 54.030 23.843 -74.155 1.00 78.38 79 GLU A O 1
ATOM 632 N N . ILE A 1 80 ? 54.369 23.188 -76.273 1.00 78.62 80 ILE A N 1
ATOM 633 C CA . ILE A 1 80 ? 53.397 22.089 -76.249 1.00 78.62 80 ILE A CA 1
ATOM 634 C C . ILE A 1 80 ? 53.912 20.921 -75.395 1.00 78.62 80 ILE A C 1
ATOM 636 O O . ILE A 1 80 ? 53.126 20.305 -74.676 1.00 78.62 80 ILE A O 1
ATOM 640 N N . GLY A 1 81 ? 55.212 20.618 -75.431 1.00 76.56 81 GLY A N 1
ATOM 641 C CA . GLY A 1 81 ? 55.825 19.623 -74.554 1.00 76.56 81 GLY A CA 1
ATOM 642 C C . GLY A 1 81 ? 55.750 20.005 -73.073 1.00 76.56 81 GLY A C 1
ATOM 643 O O . GLY A 1 81 ? 55.348 19.182 -72.249 1.00 76.56 81 GLY A O 1
ATOM 644 N N . VAL A 1 82 ? 56.039 21.269 -72.738 1.00 81.00 82 VAL A N 1
ATOM 645 C CA . VAL A 1 82 ? 55.917 21.799 -71.364 1.00 81.00 82 VAL A CA 1
ATOM 646 C C . VAL A 1 82 ? 54.464 21.750 -70.880 1.00 81.00 82 VAL A C 1
ATOM 648 O O . VAL A 1 82 ? 54.196 21.294 -69.765 1.00 81.00 82 VAL A O 1
ATOM 651 N N . LEU A 1 83 ? 53.506 22.139 -71.729 1.00 83.62 83 LEU A N 1
ATOM 652 C CA . LEU A 1 83 ? 52.080 22.047 -71.412 1.00 83.62 83 LEU A CA 1
ATOM 653 C C . LEU A 1 83 ? 51.633 20.594 -71.189 1.00 83.62 83 LEU A C 1
ATOM 655 O O . LEU A 1 83 ? 50.924 20.308 -70.224 1.00 83.62 83 LEU A O 1
ATOM 659 N N . ALA A 1 84 ? 52.071 19.661 -72.038 1.00 80.75 84 ALA A N 1
ATOM 660 C CA . ALA A 1 84 ? 51.746 18.241 -71.907 1.00 80.75 84 ALA A CA 1
ATOM 661 C C . ALA A 1 84 ? 52.324 17.624 -70.620 1.00 80.75 84 ALA A C 1
ATOM 663 O O . ALA A 1 84 ? 51.666 16.803 -69.975 1.00 80.75 84 ALA A O 1
ATOM 664 N N . GLN A 1 85 ? 53.528 18.032 -70.207 1.00 82.81 85 GLN A N 1
ATOM 665 C CA . GLN A 1 85 ? 54.120 17.625 -68.929 1.00 82.81 85 GLN A CA 1
ATOM 666 C C . GLN A 1 85 ? 53.332 18.185 -67.737 1.00 82.81 85 GLN A C 1
ATOM 668 O O . GLN A 1 85 ? 52.991 17.425 -66.827 1.00 82.81 85 GLN A O 1
ATOM 673 N N . GLY A 1 86 ? 52.957 19.469 -67.775 1.00 83.50 86 GLY A N 1
ATOM 674 C CA . GLY A 1 86 ? 52.114 20.092 -66.750 1.00 83.50 86 GLY A CA 1
ATOM 675 C C . GLY A 1 86 ? 50.738 19.426 -66.628 1.00 83.50 86 GLY A C 1
ATOM 676 O O . GLY A 1 86 ? 50.306 19.085 -65.526 1.00 83.50 86 GLY A O 1
ATOM 677 N N . MET A 1 87 ? 50.075 19.141 -67.754 1.00 85.88 87 MET A N 1
ATOM 678 C CA . MET A 1 87 ? 48.803 18.406 -67.766 1.00 85.88 87 MET A CA 1
ATOM 679 C C . MET A 1 87 ? 48.949 16.994 -67.191 1.00 85.88 87 MET A C 1
ATOM 681 O O . MET A 1 87 ? 48.112 16.568 -66.396 1.00 85.88 87 MET A O 1
ATOM 685 N N . ASN A 1 88 ? 50.019 16.272 -67.533 1.00 85.56 88 ASN A N 1
ATOM 686 C CA . ASN A 1 88 ? 50.276 14.950 -66.959 1.00 85.56 88 ASN A CA 1
ATOM 687 C C . ASN A 1 88 ? 50.526 15.004 -65.446 1.00 85.56 88 ASN A C 1
ATOM 689 O O . ASN A 1 88 ? 50.073 14.116 -64.722 1.00 85.56 88 ASN A O 1
ATOM 693 N N . GLN A 1 89 ? 51.197 16.044 -64.948 1.00 85.50 89 GLN A N 1
ATOM 694 C CA . GLN A 1 89 ? 51.392 16.243 -63.514 1.00 85.50 89 GLN A CA 1
ATOM 695 C C . GLN A 1 89 ? 50.054 16.462 -62.791 1.00 85.50 89 GLN A C 1
ATOM 697 O O . GLN A 1 89 ? 49.809 15.832 -61.761 1.00 85.50 89 GLN A O 1
ATOM 702 N N . VAL A 1 90 ? 49.150 17.261 -63.369 1.00 86.06 90 VAL A N 1
ATOM 703 C CA . VAL A 1 90 ? 47.789 17.464 -62.840 1.00 86.06 90 VAL A CA 1
ATOM 704 C C . VAL A 1 90 ? 46.975 16.166 -62.872 1.00 86.06 90 VAL A C 1
ATOM 706 O O . VAL A 1 90 ? 46.361 15.808 -61.870 1.00 86.06 90 VAL A O 1
ATOM 709 N N . ILE A 1 91 ? 47.006 15.408 -63.973 1.00 88.81 91 ILE A N 1
ATOM 710 C CA . ILE A 1 91 ? 46.303 14.116 -64.081 1.00 88.81 91 ILE A CA 1
ATOM 711 C C . ILE A 1 91 ? 46.804 13.129 -63.019 1.00 88.81 91 ILE A C 1
ATOM 713 O O . ILE A 1 91 ? 46.007 12.448 -62.370 1.00 88.81 91 ILE A O 1
ATOM 717 N N . ASN A 1 92 ? 48.119 13.051 -62.814 1.00 88.44 92 ASN A N 1
ATOM 718 C CA . ASN A 1 92 ? 48.704 12.172 -61.805 1.00 88.44 92 ASN A CA 1
ATOM 719 C C . ASN A 1 92 ? 48.337 12.602 -60.382 1.00 88.44 92 ASN A C 1
ATOM 721 O O . ASN A 1 92 ? 48.076 11.737 -59.545 1.00 88.44 92 ASN A O 1
ATOM 725 N N . TYR A 1 93 ? 48.270 13.907 -60.113 1.00 88.50 93 TYR A N 1
ATOM 726 C CA . TYR A 1 93 ? 47.790 14.436 -58.839 1.00 88.50 93 TYR A CA 1
ATOM 727 C C . TYR A 1 93 ? 46.316 14.073 -58.597 1.00 88.50 93 TYR A C 1
ATOM 729 O O . TYR A 1 93 ? 45.989 13.504 -57.558 1.00 88.50 93 TYR A O 1
ATOM 737 N N . LEU A 1 94 ? 45.435 14.282 -59.582 1.00 89.12 94 LEU A N 1
ATOM 738 C CA . LEU A 1 94 ? 44.010 13.942 -59.470 1.00 89.12 94 LEU A CA 1
ATOM 739 C C . LEU A 1 94 ? 43.774 12.438 -59.276 1.00 89.12 94 LEU A C 1
ATOM 741 O O . LEU A 1 94 ? 42.909 12.043 -58.498 1.00 89.12 94 LEU A O 1
ATOM 745 N N . ARG A 1 95 ? 44.572 11.579 -59.920 1.00 90.38 95 ARG A N 1
ATOM 746 C CA . ARG A 1 95 ? 44.524 10.125 -59.685 1.00 90.38 95 ARG A CA 1
ATOM 747 C C . ARG A 1 95 ? 44.936 9.751 -58.261 1.00 90.38 95 ARG A C 1
ATOM 749 O O . ARG A 1 95 ? 44.356 8.834 -57.687 1.00 90.38 95 ARG A O 1
ATOM 756 N N . GLN A 1 96 ? 45.932 10.426 -57.688 1.00 88.50 96 GLN A N 1
ATOM 757 C CA . GLN A 1 96 ? 46.344 10.198 -56.298 1.00 88.50 96 GLN A CA 1
ATOM 758 C C . GLN A 1 96 ? 45.294 10.704 -55.308 1.00 88.50 96 GLN A C 1
ATOM 760 O O . GLN A 1 96 ? 44.943 9.986 -54.376 1.00 88.50 96 GLN A O 1
ATOM 765 N N . ALA A 1 97 ? 44.734 11.887 -55.554 1.00 88.50 97 ALA A N 1
ATOM 766 C CA . ALA A 1 97 ? 43.603 12.426 -54.812 1.00 88.50 97 ALA A CA 1
ATOM 767 C C . ALA A 1 97 ? 42.395 11.481 -54.821 1.00 88.50 97 ALA A C 1
ATOM 769 O O . ALA A 1 97 ? 41.822 11.213 -53.769 1.00 88.50 97 ALA A O 1
ATOM 770 N N . ALA A 1 98 ? 42.050 10.924 -55.986 1.00 91.06 98 ALA A N 1
ATOM 771 C CA . ALA A 1 98 ? 40.979 9.941 -56.108 1.00 91.06 98 ALA A CA 1
ATOM 772 C C . ALA A 1 98 ? 41.255 8.694 -55.254 1.00 91.06 98 ALA A C 1
ATOM 774 O O . ALA A 1 98 ? 40.381 8.268 -54.512 1.00 91.06 98 ALA A O 1
ATOM 775 N N . LYS A 1 99 ? 42.486 8.163 -55.271 1.00 91.12 99 LYS A N 1
ATOM 776 C CA . LYS A 1 99 ? 42.879 7.035 -54.404 1.00 91.12 99 LYS A CA 1
ATOM 777 C C . LYS A 1 99 ? 42.791 7.365 -52.913 1.00 91.12 99 LYS A C 1
ATOM 779 O O . LYS A 1 99 ? 42.459 6.501 -52.115 1.00 91.12 99 LYS A O 1
ATOM 784 N N . ILE A 1 100 ? 43.130 8.590 -52.517 1.00 90.50 100 ILE A N 1
ATOM 785 C CA . ILE A 1 100 ? 42.991 9.036 -51.125 1.00 90.50 100 ILE A CA 1
ATOM 786 C C . ILE A 1 100 ? 41.512 9.122 -50.746 1.00 90.50 100 ILE A C 1
ATOM 788 O O . ILE A 1 100 ? 41.142 8.662 -49.671 1.00 90.50 100 ILE A O 1
ATOM 792 N N . ALA A 1 101 ? 40.676 9.690 -51.616 1.00 92.06 101 ALA A N 1
ATOM 793 C CA . ALA A 1 101 ? 39.236 9.765 -51.402 1.00 92.06 101 ALA A CA 1
ATOM 794 C C . ALA A 1 101 ? 38.615 8.370 -51.249 1.00 92.06 101 ALA A C 1
ATOM 796 O O . ALA A 1 101 ? 37.817 8.175 -50.341 1.00 92.06 101 ALA A O 1
ATOM 797 N N . ASP A 1 102 ? 39.045 7.415 -52.076 1.00 94.81 102 ASP A N 1
ATOM 798 C CA . ASP A 1 102 ? 38.635 6.008 -52.020 1.00 94.81 102 ASP A CA 1
ATOM 799 C C . ASP A 1 102 ? 38.954 5.395 -50.649 1.00 94.81 102 ASP A C 1
ATOM 801 O O . ASP A 1 102 ? 38.070 4.925 -49.944 1.00 94.81 102 ASP A O 1
ATOM 805 N N . LYS A 1 103 ? 40.194 5.559 -50.170 1.00 93.81 103 LYS A N 1
ATOM 806 C CA . LYS A 1 103 ? 40.580 5.086 -48.832 1.00 93.81 103 LYS A CA 1
ATOM 807 C C . LYS A 1 103 ? 39.823 5.773 -47.689 1.00 93.81 103 LYS A C 1
ATOM 809 O O . LYS A 1 103 ? 39.514 5.136 -46.687 1.00 93.81 103 LYS A O 1
ATOM 814 N N . ILE A 1 104 ? 39.534 7.072 -47.808 1.00 93.12 104 ILE A N 1
ATOM 815 C CA . ILE A 1 104 ? 38.710 7.788 -46.819 1.00 93.12 104 ILE A CA 1
ATOM 816 C C . ILE A 1 104 ? 37.279 7.238 -46.828 1.00 93.12 104 ILE A C 1
ATOM 818 O O . ILE A 1 104 ? 36.691 7.086 -45.757 1.00 93.12 104 ILE A O 1
ATOM 822 N N . ALA A 1 105 ? 36.730 6.932 -48.006 1.00 93.62 105 ALA A N 1
ATOM 823 C CA . ALA A 1 105 ? 35.414 6.319 -48.157 1.00 93.62 105 ALA A CA 1
ATOM 824 C C . ALA A 1 105 ? 35.369 4.901 -47.562 1.00 93.62 105 ALA A C 1
ATOM 826 O O . ALA A 1 105 ? 34.388 4.561 -46.903 1.00 93.62 105 ALA A O 1
ATOM 827 N N . ASP A 1 106 ? 36.462 4.141 -47.672 1.00 95.31 106 ASP A N 1
ATOM 828 C CA . ASP A 1 106 ? 36.655 2.851 -46.992 1.00 95.31 106 ASP A CA 1
ATOM 829 C C . ASP A 1 106 ? 36.820 2.982 -45.463 1.00 95.31 106 ASP A C 1
ATOM 831 O O . ASP A 1 106 ? 36.922 1.987 -44.743 1.00 95.31 106 ASP A O 1
ATOM 835 N N . GLY A 1 107 ? 36.843 4.210 -44.935 1.00 92.12 107 GLY A N 1
ATOM 836 C CA . GLY A 1 107 ? 36.953 4.485 -43.506 1.00 92.12 107 GLY A CA 1
ATOM 837 C C . GLY A 1 107 ? 38.387 4.497 -42.975 1.00 92.12 107 GLY A C 1
ATOM 838 O O . GLY A 1 107 ? 38.578 4.614 -41.760 1.00 92.12 107 GLY A O 1
ATOM 839 N N . ASP A 1 108 ? 39.405 4.440 -43.842 1.00 95.06 108 ASP A N 1
ATOM 840 C CA . ASP A 1 108 ? 40.794 4.661 -43.441 1.00 95.06 108 ASP A CA 1
ATOM 841 C C . ASP A 1 108 ? 41.031 6.150 -43.172 1.00 95.06 108 ASP A C 1
ATOM 843 O O . ASP A 1 108 ? 41.513 6.932 -43.997 1.00 95.06 108 ASP A O 1
ATOM 847 N N . LEU A 1 109 ? 40.701 6.549 -41.947 1.00 94.44 109 LEU A N 1
ATOM 848 C CA . LEU A 1 109 ? 40.959 7.893 -41.468 1.00 94.44 109 LEU A CA 1
ATOM 849 C C . LEU A 1 109 ? 42.390 8.055 -40.946 1.00 94.44 109 LEU A C 1
ATOM 851 O O . LEU A 1 109 ? 42.678 9.088 -4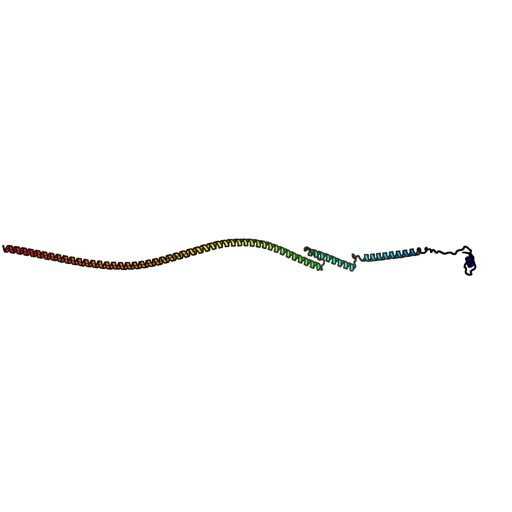0.354 1.00 94.44 109 LEU A O 1
ATOM 855 N N . THR A 1 110 ? 43.304 7.093 -41.103 1.00 93.62 110 THR A N 1
ATOM 856 C CA . THR A 1 110 ? 44.675 7.180 -40.553 1.00 93.62 110 THR A CA 1
ATOM 857 C C . THR A 1 110 ? 45.664 7.867 -41.497 1.00 93.62 110 THR A C 1
ATOM 859 O O . THR A 1 110 ? 46.755 8.257 -41.081 1.00 93.62 110 THR A O 1
ATOM 862 N N . LEU A 1 111 ? 45.242 8.112 -42.739 1.00 90.75 111 LEU A N 1
ATOM 863 C CA . LEU A 1 111 ? 46.044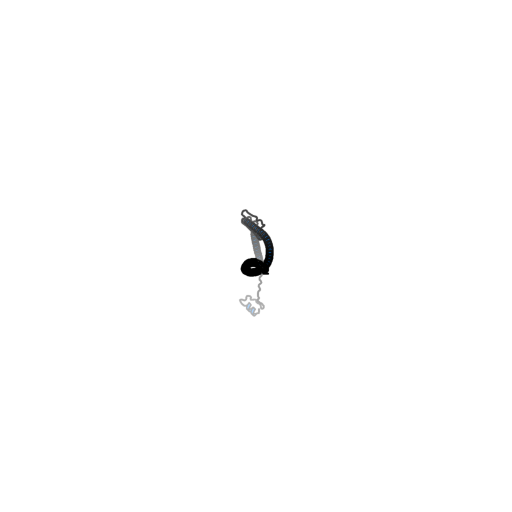 8.725 -43.796 1.00 90.75 111 LEU A CA 1
ATOM 864 C C . LEU A 1 111 ? 46.631 10.089 -43.411 1.00 90.75 111 LEU A C 1
ATOM 866 O O . LEU A 1 111 ? 46.083 10.849 -42.610 1.00 90.75 111 LEU A O 1
ATOM 870 N N . GLN A 1 112 ? 47.746 10.442 -44.040 1.00 88.75 112 GLN A N 1
ATOM 871 C CA . GLN A 1 112 ? 48.319 11.780 -43.953 1.00 88.75 112 GLN A CA 1
ATOM 872 C C . GLN A 1 112 ? 48.264 12.437 -45.327 1.00 88.75 112 GLN A C 1
ATOM 874 O O . GLN A 1 112 ? 48.860 11.948 -46.285 1.00 88.75 112 GLN A O 1
ATOM 879 N N . ILE A 1 113 ? 47.525 13.543 -45.417 1.00 89.62 113 ILE A N 1
ATOM 880 C CA . ILE A 1 113 ? 47.424 14.333 -46.643 1.00 89.62 113 ILE A CA 1
ATOM 881 C C . ILE A 1 113 ? 48.690 15.177 -46.775 1.00 89.62 113 ILE A C 1
ATOM 883 O O . ILE A 1 113 ? 48.945 16.042 -45.936 1.00 89.62 113 ILE A O 1
ATOM 887 N N . GLN A 1 114 ? 49.479 14.914 -47.816 1.00 85.44 114 GLN A N 1
ATOM 888 C CA . GLN A 1 114 ? 50.642 15.730 -48.158 1.00 85.44 114 GLN A CA 1
ATOM 889 C C . GLN A 1 114 ? 50.212 16.918 -49.021 1.00 85.44 114 GLN A C 1
ATOM 891 O O . GLN A 1 114 ? 49.519 16.751 -50.025 1.00 85.44 114 GLN A O 1
ATOM 896 N N . ILE A 1 115 ? 50.632 18.117 -48.623 1.00 88.75 115 ILE A N 1
ATOM 897 C CA . ILE A 1 115 ? 50.371 19.368 -49.340 1.00 88.75 115 ILE A CA 1
ATOM 898 C C . ILE A 1 115 ? 51.522 19.577 -50.318 1.00 88.75 115 ILE A C 1
ATOM 900 O O . ILE A 1 115 ? 52.674 19.680 -49.900 1.00 88.75 115 ILE A O 1
ATOM 904 N N . HIS A 1 116 ? 51.217 19.616 -51.613 1.00 84.19 116 HIS A N 1
ATOM 905 C CA . HIS A 1 116 ? 52.252 19.611 -52.654 1.00 84.19 116 HIS A CA 1
ATOM 906 C C . HIS A 1 116 ? 52.720 21.023 -53.048 1.00 84.19 116 HIS A C 1
ATOM 908 O O . HIS A 1 116 ? 53.745 21.171 -53.708 1.00 84.19 116 HIS A O 1
ATOM 914 N N . SER A 1 117 ? 51.975 22.066 -52.663 1.00 85.00 117 SER A N 1
ATOM 915 C CA . SER A 1 117 ? 52.282 23.472 -52.949 1.00 85.00 117 SER A CA 1
ATOM 916 C C . SER A 1 117 ? 51.613 24.403 -51.935 1.00 85.00 117 SER A C 1
ATOM 918 O O . SER A 1 117 ? 50.583 24.058 -51.361 1.00 85.00 117 SER A O 1
ATOM 920 N N . ALA A 1 118 ? 52.146 25.616 -51.760 1.00 82.38 118 ALA A N 1
ATOM 921 C CA . ALA A 1 118 ? 51.552 26.647 -50.901 1.00 82.38 118 ALA A CA 1
ATOM 922 C C . ALA A 1 118 ? 50.116 27.037 -51.313 1.00 82.38 118 ALA A C 1
ATOM 924 O O . ALA A 1 118 ? 49.330 27.449 -50.467 1.00 82.38 118 ALA A O 1
ATOM 925 N N . ASN A 1 119 ? 49.761 26.859 -52.592 1.00 86.06 119 ASN A N 1
ATOM 926 C CA . ASN A 1 119 ? 48.426 27.146 -53.132 1.00 86.06 119 ASN A CA 1
ATOM 927 C C . ASN A 1 119 ? 47.572 25.879 -53.342 1.00 86.06 119 ASN A C 1
ATOM 929 O O . ASN A 1 119 ? 46.594 25.909 -54.091 1.00 86.06 119 ASN A O 1
ATOM 933 N N . ASP A 1 120 ? 47.929 24.757 -52.709 1.00 89.38 120 ASP A N 1
ATOM 934 C CA . ASP A 1 120 ? 47.187 23.495 -52.803 1.00 89.38 120 ASP A CA 1
ATOM 935 C C . ASP A 1 120 ? 45.896 23.530 -51.958 1.00 89.38 120 ASP A C 1
ATOM 937 O O . ASP A 1 120 ? 45.763 22.911 -50.900 1.00 89.38 120 ASP A O 1
ATOM 941 N N . THR A 1 121 ? 44.918 24.297 -52.443 1.00 88.50 121 THR A N 1
ATOM 942 C CA . THR A 1 121 ? 43.589 24.439 -51.825 1.00 88.50 121 THR A CA 1
ATOM 943 C C . THR A 1 121 ? 42.835 23.112 -51.745 1.00 88.50 121 THR A C 1
ATOM 945 O O . THR A 1 121 ? 42.048 22.898 -50.820 1.00 88.50 121 THR A O 1
ATOM 948 N N . PHE A 1 122 ? 43.103 22.205 -52.684 1.00 86.31 122 PHE A N 1
ATOM 949 C CA . PHE A 1 122 ? 42.494 20.886 -52.745 1.00 86.31 122 PHE A CA 1
ATOM 950 C C . PHE A 1 122 ? 43.027 19.977 -51.627 1.00 86.31 122 PHE A C 1
ATOM 952 O O . PHE A 1 122 ? 42.241 19.424 -50.856 1.00 86.31 122 PHE A O 1
ATOM 959 N N . GLY A 1 123 ? 44.351 19.889 -51.468 1.00 89.88 123 GLY A N 1
ATOM 960 C CA . GLY A 1 123 ? 44.992 19.162 -50.371 1.00 89.88 123 GLY A CA 1
ATOM 961 C C . GLY A 1 123 ? 44.566 19.683 -48.995 1.00 89.88 123 GLY A C 1
ATOM 962 O O . GLY A 1 123 ? 44.253 18.896 -48.098 1.00 89.88 123 GLY A O 1
ATOM 963 N N . GLU A 1 124 ? 44.453 21.004 -48.834 1.00 92.44 124 GLU A N 1
ATOM 964 C CA . GLU A 1 124 ? 43.944 21.617 -47.599 1.00 92.44 124 GLU A CA 1
ATOM 965 C C . GLU A 1 124 ? 42.479 21.251 -47.304 1.00 92.44 124 GLU A C 1
ATOM 967 O O . GLU A 1 124 ? 42.129 20.947 -46.159 1.00 92.44 124 GLU A O 1
ATOM 972 N N . ALA A 1 125 ? 41.607 21.214 -48.317 1.00 91.94 125 ALA A N 1
ATOM 973 C CA . ALA A 1 125 ? 40.221 20.777 -48.145 1.00 91.94 125 ALA A CA 1
ATOM 974 C C . ALA A 1 125 ? 40.134 19.305 -47.702 1.00 91.94 125 ALA A C 1
ATOM 976 O O . ALA A 1 125 ? 39.408 18.988 -46.756 1.00 91.94 125 ALA A O 1
ATOM 977 N N . PHE A 1 126 ? 40.929 18.418 -48.311 1.00 91.06 126 PHE A N 1
ATOM 978 C CA . PHE A 1 126 ? 41.014 17.005 -47.919 1.00 91.06 126 PHE A CA 1
ATOM 979 C C . PHE A 1 126 ? 41.518 16.825 -46.489 1.00 91.06 126 PHE A C 1
ATOM 981 O O . PHE A 1 126 ? 40.968 16.030 -45.725 1.00 91.06 126 PHE A O 1
ATOM 988 N N . LYS A 1 127 ? 42.534 17.596 -46.095 1.00 92.94 127 LYS A N 1
ATOM 989 C CA . LYS A 1 127 ? 43.057 17.595 -44.728 1.00 92.94 127 LYS A CA 1
ATOM 990 C C . LYS A 1 127 ? 41.985 18.012 -43.718 1.00 92.94 127 LYS A C 1
ATOM 992 O O . LYS A 1 127 ? 41.812 17.324 -42.711 1.00 92.94 127 LYS A O 1
ATOM 997 N N . LYS A 1 128 ? 41.231 19.083 -43.994 1.00 94.31 128 LYS A N 1
ATOM 998 C CA . LYS A 1 128 ? 40.112 19.536 -43.145 1.00 94.31 128 LYS A CA 1
ATOM 999 C C . LYS A 1 128 ? 38.996 18.493 -43.058 1.00 94.31 128 LYS A C 1
ATOM 1001 O O . LYS A 1 128 ? 38.518 18.211 -41.962 1.00 94.31 128 LYS A O 1
ATOM 1006 N N . MET A 1 129 ? 38.620 17.882 -44.182 1.00 94.38 129 MET A N 1
ATOM 1007 C CA . MET A 1 129 ? 37.634 16.797 -44.220 1.00 94.38 129 MET A CA 1
ATOM 1008 C C . MET A 1 129 ? 38.077 15.614 -43.352 1.00 94.38 129 MET A C 1
ATOM 1010 O O . MET A 1 129 ? 37.317 15.150 -42.505 1.00 94.38 129 MET A O 1
ATOM 1014 N N . LEU A 1 130 ? 39.328 15.170 -43.495 1.00 94.50 130 LEU A N 1
ATOM 1015 C CA . LEU A 1 130 ? 39.882 14.066 -42.714 1.00 94.50 130 LEU A CA 1
ATOM 1016 C C . LEU A 1 130 ? 39.912 14.380 -41.210 1.00 94.50 130 LEU A C 1
ATOM 1018 O O . LEU A 1 130 ? 39.568 13.531 -40.388 1.00 94.50 130 LEU A O 1
ATOM 1022 N N . GLN A 1 131 ? 40.281 15.608 -40.834 1.00 95.12 131 GLN A N 1
ATOM 1023 C CA . GLN A 1 131 ? 40.228 16.072 -39.444 1.00 95.12 131 GLN A CA 1
ATOM 1024 C C . GLN A 1 131 ? 38.799 16.066 -38.888 1.00 95.12 131 GLN A C 1
ATOM 1026 O O . GLN A 1 131 ? 38.581 15.612 -37.763 1.00 95.12 131 GLN A O 1
ATOM 1031 N N . PHE A 1 132 ? 37.824 16.527 -39.672 1.00 95.69 132 PHE A N 1
ATOM 1032 C CA . PHE A 1 132 ? 36.417 16.505 -39.285 1.00 95.69 132 PHE A CA 1
ATOM 1033 C C . PHE A 1 132 ? 35.901 15.073 -39.091 1.00 95.69 132 PHE A C 1
ATOM 1035 O O . PHE A 1 132 ? 35.323 14.770 -38.048 1.00 95.69 132 PHE A O 1
ATOM 1042 N N . LEU A 1 133 ? 36.181 14.165 -40.031 1.00 96.31 133 LEU A N 1
ATOM 1043 C CA . LEU A 1 133 ? 35.787 12.756 -39.926 1.00 96.31 133 LEU A CA 1
ATOM 1044 C C . LEU A 1 133 ? 36.407 12.077 -38.698 1.00 96.31 133 LEU A C 1
ATOM 1046 O O . LEU A 1 133 ? 35.707 11.379 -37.966 1.00 96.31 133 LEU A O 1
ATOM 1050 N N . ARG A 1 134 ? 37.690 12.338 -38.404 1.00 96.12 134 ARG A N 1
ATOM 1051 C CA . ARG A 1 134 ? 38.345 11.856 -37.172 1.00 96.12 134 ARG A CA 1
ATOM 1052 C C . ARG A 1 134 ? 37.650 12.366 -35.913 1.00 96.12 134 ARG A C 1
ATOM 1054 O O . ARG A 1 134 ? 37.441 11.596 -34.978 1.00 96.12 134 ARG A O 1
ATOM 1061 N N . MET A 1 135 ? 37.287 13.650 -35.880 1.00 97.12 135 MET A N 1
ATOM 1062 C CA . MET A 1 135 ? 36.561 14.239 -34.752 1.00 97.12 135 MET A CA 1
ATOM 1063 C C . MET A 1 135 ? 35.205 13.550 -34.552 1.00 97.12 135 MET A C 1
ATOM 1065 O O . MET A 1 135 ? 34.863 13.193 -33.424 1.00 97.12 135 MET A O 1
ATOM 1069 N N . VAL A 1 136 ? 34.449 13.330 -35.631 1.00 97.00 136 VAL A N 1
ATOM 1070 C CA . VAL A 1 136 ? 33.155 12.636 -35.583 1.00 97.00 136 VAL A CA 1
ATOM 1071 C C . VAL A 1 136 ? 33.330 11.196 -35.100 1.00 97.00 136 VAL A C 1
ATOM 1073 O O . VAL A 1 136 ? 32.644 10.794 -34.164 1.00 97.00 136 VAL A O 1
ATOM 1076 N N . ALA A 1 137 ? 34.292 10.446 -35.645 1.00 96.31 137 ALA A N 1
ATOM 1077 C CA . ALA A 1 137 ? 34.592 9.082 -35.206 1.00 96.31 137 ALA A CA 1
ATOM 1078 C C . ALA A 1 137 ? 34.966 9.023 -33.713 1.00 96.31 137 ALA A C 1
ATOM 1080 O O . ALA A 1 137 ? 34.496 8.149 -32.983 1.00 96.31 137 ALA A O 1
ATOM 1081 N N . GLY A 1 138 ? 35.747 9.994 -33.226 1.00 97.19 138 GLY A N 1
ATOM 1082 C CA . GLY A 1 138 ? 36.060 10.139 -31.804 1.00 97.19 138 GLY A CA 1
ATOM 1083 C C . GLY A 1 138 ? 34.821 10.408 -30.944 1.00 97.19 138 GLY A C 1
ATOM 1084 O O . GLY A 1 138 ? 34.634 9.759 -29.916 1.00 97.19 138 GLY A O 1
ATOM 1085 N N . LYS A 1 139 ? 33.932 11.310 -31.380 1.00 97.81 139 LYS A N 1
ATOM 1086 C CA . LYS A 1 139 ? 32.656 11.576 -30.693 1.00 97.81 139 LYS A CA 1
ATOM 1087 C C . LYS A 1 139 ? 31.761 10.336 -30.647 1.00 97.81 139 LYS A C 1
ATOM 1089 O O . LYS A 1 139 ? 31.213 10.039 -29.589 1.00 97.81 139 LYS A O 1
ATOM 1094 N N . VAL A 1 140 ? 31.655 9.593 -31.750 1.00 97.31 140 VAL A N 1
ATOM 1095 C CA . VAL A 1 140 ? 30.888 8.336 -31.820 1.00 97.31 140 VAL A CA 1
ATOM 1096 C C . VAL A 1 140 ? 31.468 7.294 -30.865 1.00 97.31 140 VAL A C 1
ATOM 1098 O O . VAL A 1 140 ? 30.719 6.680 -30.109 1.00 97.31 140 VAL A O 1
ATOM 1101 N N . LYS A 1 141 ? 32.796 7.140 -30.823 1.00 96.75 141 LYS A N 1
ATOM 1102 C CA . LYS A 1 141 ? 33.466 6.236 -29.878 1.00 96.75 141 LYS A CA 1
ATOM 1103 C C . LYS A 1 141 ? 33.177 6.614 -28.423 1.00 96.75 141 LYS A C 1
ATOM 1105 O O . LYS A 1 141 ? 32.831 5.745 -27.629 1.00 96.75 141 LYS A O 1
ATOM 1110 N N . ASN A 1 142 ? 33.274 7.897 -28.079 1.00 97.94 142 ASN A N 1
ATOM 1111 C CA . ASN A 1 142 ? 32.980 8.371 -26.725 1.00 97.94 142 ASN A CA 1
ATOM 1112 C C . ASN A 1 142 ? 31.512 8.131 -26.347 1.00 97.94 142 ASN A C 1
ATOM 1114 O O . ASN A 1 142 ? 31.237 7.636 -25.257 1.00 97.94 142 ASN A O 1
ATOM 1118 N N . CYS A 1 143 ? 30.583 8.415 -27.263 1.00 97.56 143 CYS A N 1
ATOM 1119 C CA . CYS A 1 143 ? 29.163 8.132 -27.075 1.00 97.56 143 CYS A CA 1
ATOM 1120 C C . CYS A 1 143 ? 28.913 6.629 -26.869 1.00 97.56 143 CYS A C 1
ATOM 1122 O O . CYS A 1 143 ? 28.199 6.247 -25.948 1.00 97.56 143 CYS A O 1
ATOM 1124 N N . SER A 1 144 ? 29.565 5.763 -27.650 1.00 97.94 144 SER A N 1
ATOM 1125 C CA . SER A 1 144 ? 29.473 4.308 -27.483 1.00 97.94 144 SER A CA 1
ATOM 1126 C C . SER A 1 144 ? 29.948 3.846 -26.099 1.00 97.94 144 SER A C 1
ATOM 1128 O O . SER A 1 144 ? 29.281 3.021 -25.472 1.00 97.94 144 SER A O 1
ATOM 1130 N N . THR A 1 145 ? 31.044 4.409 -25.579 1.00 98.00 145 THR A N 1
ATOM 1131 C CA . THR A 1 145 ? 31.513 4.123 -24.213 1.00 98.00 145 THR A CA 1
ATOM 1132 C C . THR A 1 145 ? 30.504 4.580 -23.159 1.00 98.00 145 THR A C 1
ATOM 1134 O O . THR A 1 145 ? 30.175 3.808 -22.262 1.00 98.00 145 THR A O 1
ATOM 1137 N N . GLN A 1 146 ? 29.947 5.786 -23.296 1.00 97.88 146 GLN A N 1
ATOM 1138 C CA . GLN A 1 146 ? 28.921 6.295 -22.378 1.00 97.88 146 GLN A CA 1
ATOM 1139 C C . GLN A 1 146 ? 27.660 5.423 -22.387 1.00 97.88 146 GLN A C 1
ATOM 1141 O O . GLN A 1 146 ? 27.147 5.063 -21.331 1.00 97.88 146 GLN A O 1
ATOM 1146 N N . VAL A 1 147 ? 27.181 5.017 -23.568 1.00 97.56 147 VAL A N 1
ATOM 1147 C CA . VAL A 1 147 ? 26.032 4.107 -23.698 1.00 97.56 147 VAL A CA 1
ATOM 1148 C C . VAL A 1 147 ? 26.313 2.769 -23.011 1.00 97.56 147 VAL A C 1
ATOM 1150 O O . VAL A 1 147 ? 25.429 2.223 -22.348 1.00 97.56 147 VAL A O 1
ATOM 1153 N N . LYS A 1 148 ? 27.544 2.249 -23.105 1.00 97.50 148 LYS A N 1
ATOM 1154 C CA . LYS A 1 148 ? 27.950 1.026 -22.399 1.00 97.50 148 LYS A CA 1
ATOM 1155 C C . LYS A 1 148 ? 27.893 1.198 -20.878 1.00 97.50 148 LYS A C 1
ATOM 1157 O O . LYS A 1 148 ? 27.349 0.332 -20.195 1.00 97.50 148 LYS A O 1
ATOM 1162 N N . GLU A 1 149 ? 28.412 2.300 -20.344 1.00 97.88 149 GLU A N 1
ATOM 1163 C CA . GLU A 1 149 ? 28.369 2.602 -18.904 1.00 97.88 149 GLU A CA 1
ATOM 1164 C C . GLU A 1 149 ? 26.934 2.766 -18.386 1.00 97.88 149 GLU A C 1
ATOM 1166 O O . GLU A 1 149 ? 26.571 2.201 -17.348 1.00 97.88 149 GLU A O 1
ATOM 1171 N N . ILE A 1 150 ? 26.092 3.471 -19.145 1.00 97.69 150 ILE A N 1
ATOM 1172 C CA . ILE A 1 150 ? 24.664 3.622 -18.848 1.00 97.69 150 ILE A CA 1
ATOM 1173 C C . ILE A 1 150 ? 23.974 2.259 -18.854 1.00 97.69 150 ILE A C 1
ATOM 1175 O O . ILE A 1 150 ? 23.230 1.959 -17.928 1.00 97.69 150 ILE A O 1
ATOM 1179 N N . SER A 1 151 ? 24.254 1.403 -19.838 1.00 97.88 151 SER A N 1
ATOM 1180 C CA . SER A 1 151 ? 23.647 0.068 -19.933 1.00 97.88 151 SER A CA 1
ATOM 1181 C C . SER A 1 151 ? 24.003 -0.815 -18.732 1.00 97.88 151 SER A C 1
ATOM 1183 O O . SER A 1 151 ? 23.141 -1.510 -18.198 1.00 97.88 151 SER A O 1
ATOM 1185 N N . ILE A 1 152 ? 25.253 -0.754 -18.258 1.00 97.62 152 ILE A N 1
ATOM 1186 C CA . ILE A 1 152 ? 25.689 -1.470 -17.046 1.00 97.62 152 ILE A CA 1
ATOM 1187 C C . ILE A 1 152 ? 24.964 -0.929 -15.810 1.00 97.62 152 ILE A C 1
ATOM 1189 O O . ILE A 1 152 ? 24.516 -1.703 -14.964 1.00 97.62 152 ILE A O 1
ATOM 1193 N N . THR A 1 153 ? 24.843 0.392 -15.696 1.00 97.81 153 THR A N 1
ATOM 1194 C CA . THR A 1 153 ? 24.137 1.031 -14.577 1.00 97.81 153 THR A CA 1
ATOM 1195 C C . THR A 1 153 ? 22.654 0.675 -14.592 1.00 97.81 153 THR A C 1
ATOM 1197 O O . THR A 1 153 ? 22.113 0.289 -13.563 1.00 97.81 153 THR A O 1
ATOM 1200 N N . LEU A 1 154 ? 22.023 0.696 -15.765 1.00 97.06 154 LEU A N 1
ATOM 1201 C CA . LEU A 1 154 ? 20.629 0.314 -15.954 1.00 97.06 154 LEU A CA 1
ATOM 1202 C C . LEU A 1 154 ? 20.387 -1.151 -15.577 1.00 97.06 154 LEU A C 1
ATOM 1204 O O . LEU A 1 154 ? 19.411 -1.446 -14.894 1.00 97.06 154 LEU A O 1
ATOM 1208 N N . ALA A 1 155 ? 21.293 -2.059 -15.949 1.00 97.31 155 ALA A N 1
ATOM 1209 C CA . ALA A 1 155 ? 21.215 -3.458 -15.535 1.00 97.31 155 ALA A CA 1
ATOM 1210 C C . ALA A 1 155 ? 21.283 -3.606 -14.004 1.00 97.31 155 ALA A C 1
ATOM 1212 O O . ALA A 1 155 ? 20.487 -4.342 -13.421 1.00 97.31 155 ALA A O 1
ATOM 1213 N N . LYS A 1 156 ? 22.178 -2.861 -13.336 1.00 97.25 156 LYS A N 1
ATOM 1214 C CA . LYS A 1 156 ? 22.259 -2.835 -11.864 1.00 97.25 156 LYS A CA 1
ATOM 1215 C C . LYS A 1 156 ? 20.985 -2.276 -11.229 1.00 97.25 156 LYS A C 1
ATOM 1217 O O . LYS A 1 156 ? 20.482 -2.860 -10.275 1.00 97.25 156 LYS A O 1
ATOM 1222 N N . SER A 1 157 ? 20.447 -1.180 -11.762 1.00 97.50 157 SER A N 1
ATOM 1223 C CA . SER A 1 157 ? 19.184 -0.596 -11.297 1.00 97.50 157 SER A CA 1
ATOM 1224 C C . SER A 1 157 ? 18.008 -1.554 -11.486 1.00 97.50 157 SER A C 1
ATOM 1226 O O . SER A 1 157 ? 17.189 -1.677 -10.584 1.00 97.50 157 SER A O 1
ATOM 1228 N N . GLY A 1 158 ? 17.949 -2.283 -12.605 1.00 97.44 158 GLY A N 1
ATOM 1229 C CA . GLY A 1 158 ? 16.931 -3.308 -12.845 1.00 97.44 158 GLY A CA 1
ATOM 1230 C C . GLY A 1 158 ? 17.001 -4.457 -11.836 1.00 97.44 158 GLY A C 1
ATOM 1231 O O . GLY A 1 158 ? 15.975 -4.865 -11.300 1.00 97.44 158 GLY A O 1
ATOM 1232 N N . GLN A 1 159 ? 18.209 -4.929 -11.508 1.00 97.06 159 GLN A N 1
ATOM 1233 C CA . GLN A 1 159 ? 18.403 -5.938 -10.460 1.00 97.06 159 GLN A CA 1
ATOM 1234 C C . GLN A 1 159 ? 17.995 -5.427 -9.075 1.00 97.06 159 GLN A C 1
ATOM 1236 O O . GLN A 1 159 ? 17.401 -6.174 -8.302 1.00 97.06 159 GLN A O 1
ATOM 1241 N N . GLN A 1 160 ? 18.305 -4.170 -8.746 1.00 97.62 160 GLN A N 1
ATOM 1242 C CA . GLN A 1 160 ? 17.885 -3.582 -7.475 1.00 97.62 160 GLN A CA 1
ATOM 1243 C C . GLN A 1 160 ? 16.360 -3.473 -7.396 1.00 97.62 160 GLN A C 1
ATOM 1245 O O . GLN A 1 160 ? 15.774 -3.920 -6.417 1.00 97.62 160 GLN A O 1
ATOM 1250 N N . LEU A 1 161 ? 15.720 -2.981 -8.460 1.00 97.12 161 LEU A N 1
ATOM 1251 C CA . LEU A 1 161 ? 14.265 -2.881 -8.544 1.00 97.12 161 LEU A CA 1
ATOM 1252 C C . LEU A 1 161 ? 13.584 -4.245 -8.370 1.00 97.12 161 LEU A C 1
ATOM 1254 O O . LEU A 1 161 ? 12.531 -4.331 -7.741 1.00 97.12 161 LEU A O 1
ATOM 1258 N N . GLN A 1 162 ? 14.184 -5.318 -8.892 1.00 97.50 162 GLN A N 1
ATOM 1259 C CA . GLN A 1 162 ? 13.678 -6.675 -8.696 1.00 97.50 162 GLN A CA 1
ATOM 1260 C C . GLN A 1 162 ? 13.702 -7.087 -7.215 1.00 97.50 162 GLN A C 1
ATOM 1262 O O . GLN A 1 162 ? 12.683 -7.548 -6.707 1.00 97.50 162 GLN A O 1
ATOM 1267 N N . ARG A 1 163 ? 14.809 -6.845 -6.500 1.00 96.94 163 ARG A N 1
ATOM 1268 C CA . ARG A 1 163 ? 14.907 -7.125 -5.051 1.00 96.94 163 ARG A CA 1
ATOM 1269 C C . ARG A 1 163 ? 13.940 -6.280 -4.225 1.00 96.94 163 ARG A C 1
ATOM 1271 O O . ARG A 1 163 ? 13.340 -6.770 -3.269 1.00 96.94 163 ARG A O 1
ATOM 1278 N N . ASP A 1 164 ? 13.778 -5.013 -4.594 1.00 97.62 164 ASP A N 1
ATOM 1279 C CA . ASP A 1 164 ? 12.832 -4.117 -3.930 1.00 97.62 164 ASP A CA 1
ATOM 1280 C C . ASP A 1 164 ? 11.395 -4.618 -4.142 1.00 97.62 164 ASP A C 1
ATOM 1282 O O . ASP A 1 164 ? 10.606 -4.661 -3.202 1.00 97.62 164 ASP A O 1
ATOM 1286 N N . THR A 1 165 ? 11.075 -5.090 -5.352 1.00 96.38 165 THR A N 1
ATOM 1287 C CA . THR A 1 165 ? 9.769 -5.689 -5.673 1.00 96.38 165 THR A CA 1
ATOM 1288 C C . THR A 1 165 ? 9.513 -6.963 -4.865 1.00 96.38 165 THR A C 1
ATOM 1290 O O . THR A 1 165 ? 8.412 -7.139 -4.349 1.00 96.38 165 THR A O 1
ATOM 1293 N N . GLU A 1 166 ? 10.515 -7.831 -4.697 1.00 97.12 166 GLU A N 1
ATOM 1294 C CA . GLU A 1 166 ? 10.420 -9.031 -3.847 1.00 97.12 166 GLU A CA 1
ATOM 1295 C C . GLU A 1 166 ? 10.181 -8.670 -2.374 1.00 97.12 166 GLU A C 1
ATOM 1297 O O . GLU A 1 166 ? 9.340 -9.276 -1.710 1.00 97.12 166 GLU A O 1
ATOM 1302 N N . THR A 1 167 ? 10.860 -7.633 -1.879 1.00 97.75 167 THR A N 1
ATOM 1303 C CA . THR A 1 167 ? 10.686 -7.133 -0.508 1.00 97.75 167 THR A CA 1
ATOM 1304 C C . THR A 1 167 ? 9.282 -6.564 -0.299 1.00 97.75 167 THR A C 1
ATOM 1306 O O . THR A 1 167 ? 8.633 -6.855 0.705 1.00 97.75 167 THR A O 1
ATOM 1309 N N . VAL A 1 168 ? 8.778 -5.789 -1.264 1.00 96.50 168 VAL A N 1
ATOM 1310 C CA . VAL A 1 168 ? 7.407 -5.262 -1.238 1.00 96.50 168 VAL A CA 1
ATOM 1311 C C . VAL A 1 168 ? 6.387 -6.400 -1.279 1.00 96.50 168 VAL A C 1
ATOM 1313 O O . VAL A 1 168 ? 5.426 -6.372 -0.515 1.00 96.50 168 VAL A O 1
ATOM 1316 N N . ALA A 1 169 ? 6.594 -7.420 -2.115 1.00 96.94 169 ALA A N 1
ATOM 1317 C CA . ALA A 1 169 ? 5.701 -8.575 -2.180 1.00 96.94 169 ALA A CA 1
ATOM 1318 C C . ALA A 1 169 ? 5.633 -9.325 -0.838 1.00 96.94 169 ALA A C 1
ATOM 1320 O O . ALA A 1 169 ? 4.539 -9.660 -0.383 1.00 96.94 169 ALA A O 1
ATOM 1321 N N . ALA A 1 170 ? 6.775 -9.523 -0.172 1.00 96.75 170 ALA A N 1
ATOM 1322 C CA . ALA A 1 170 ? 6.820 -10.119 1.163 1.00 96.75 170 ALA A CA 1
ATOM 1323 C C . ALA A 1 170 ? 6.070 -9.263 2.201 1.00 96.75 170 ALA A C 1
ATOM 1325 O O . ALA A 1 170 ? 5.229 -9.778 2.931 1.00 96.75 170 ALA A O 1
ATOM 1326 N N . ALA A 1 171 ? 6.286 -7.944 2.205 1.00 96.94 171 ALA A N 1
ATOM 1327 C CA . ALA A 1 171 ? 5.587 -7.037 3.116 1.00 96.94 171 ALA A CA 1
ATOM 1328 C C . ALA A 1 171 ? 4.059 -7.040 2.908 1.00 96.94 171 ALA A C 1
ATOM 1330 O O . ALA A 1 171 ? 3.298 -6.940 3.870 1.00 96.94 171 ALA A O 1
ATOM 1331 N N . VAL A 1 172 ? 3.592 -7.176 1.662 1.00 96.69 172 VAL A N 1
ATOM 1332 C CA . VAL A 1 172 ? 2.159 -7.313 1.349 1.00 96.69 172 VAL A CA 1
ATOM 1333 C C . VAL A 1 172 ? 1.595 -8.633 1.886 1.00 96.69 172 VAL A C 1
ATOM 1335 O O . VAL A 1 172 ? 0.489 -8.640 2.427 1.00 96.69 172 VAL A O 1
ATOM 1338 N N . GLN A 1 173 ? 2.346 -9.733 1.783 1.00 96.00 173 GLN A N 1
ATOM 1339 C CA . GLN A 1 173 ? 1.957 -11.032 2.344 1.00 96.00 173 GLN A CA 1
ATOM 1340 C C . GLN A 1 173 ? 1.816 -10.960 3.875 1.00 96.00 173 GLN A C 1
ATOM 1342 O O . GLN A 1 173 ? 0.810 -11.412 4.424 1.00 96.00 173 GLN A O 1
ATOM 1347 N N . ASP A 1 174 ? 2.783 -10.340 4.555 1.00 96.25 174 ASP A N 1
ATOM 1348 C CA . ASP A 1 174 ? 2.745 -10.142 6.009 1.00 96.25 174 ASP A CA 1
ATOM 1349 C C . ASP A 1 174 ? 1.546 -9.278 6.418 1.00 96.25 174 ASP A C 1
ATOM 1351 O O . ASP A 1 174 ? 0.824 -9.592 7.366 1.00 96.25 174 ASP A O 1
ATOM 1355 N N . MET A 1 175 ? 1.270 -8.218 5.655 1.00 95.25 175 MET A N 1
ATOM 1356 C CA . MET A 1 175 ? 0.125 -7.344 5.894 1.00 95.25 175 MET A CA 1
ATOM 1357 C C . MET A 1 175 ? -1.209 -8.082 5.758 1.00 95.25 175 MET A C 1
ATOM 1359 O O . MET A 1 175 ? -2.109 -7.853 6.564 1.00 95.25 175 MET A O 1
ATOM 1363 N N . ALA A 1 176 ? -1.337 -8.997 4.793 1.00 96.06 176 ALA A N 1
ATOM 1364 C CA . ALA A 1 176 ? -2.526 -9.836 4.666 1.00 96.06 176 ALA A CA 1
ATOM 1365 C C . ALA A 1 176 ? -2.746 -10.701 5.920 1.00 96.06 176 ALA A C 1
ATOM 1367 O O . ALA A 1 176 ? -3.870 -10.784 6.414 1.00 96.06 176 ALA A O 1
ATOM 1368 N N . SER A 1 177 ? -1.675 -11.266 6.492 1.00 96.75 177 SER A N 1
ATOM 1369 C CA . SER A 1 177 ? -1.750 -12.022 7.751 1.00 96.75 177 SER A CA 1
ATOM 1370 C C . SER A 1 177 ? -2.194 -11.148 8.928 1.00 96.75 177 SER A C 1
ATOM 1372 O O . SER A 1 177 ? -3.041 -11.560 9.719 1.00 96.75 177 SER A O 1
ATOM 1374 N N . VAL A 1 178 ? -1.659 -9.929 9.042 1.00 97.25 178 VAL A N 1
ATOM 1375 C CA . VAL A 1 178 ? -2.052 -8.981 10.100 1.00 97.25 178 VAL A CA 1
ATOM 1376 C C . VAL A 1 178 ? -3.525 -8.586 9.969 1.00 97.25 178 VAL A C 1
ATOM 1378 O O . VAL A 1 178 ? -4.228 -8.462 10.972 1.00 97.25 178 VAL A O 1
ATOM 1381 N N . VAL A 1 179 ? -4.024 -8.410 8.743 1.00 97.19 179 VAL A N 1
ATOM 1382 C CA . VAL A 1 179 ? -5.441 -8.107 8.491 1.00 97.19 179 VAL A CA 1
ATOM 1383 C C . VAL A 1 179 ? -6.348 -9.279 8.884 1.00 97.19 179 VAL A C 1
ATOM 1385 O O . VAL A 1 179 ? -7.407 -9.051 9.472 1.00 97.19 179 VAL A O 1
ATOM 1388 N N . GLU A 1 180 ? -5.937 -10.522 8.622 1.00 96.88 180 GLU A N 1
ATOM 1389 C CA . GLU A 1 180 ? -6.663 -11.730 9.045 1.00 96.88 180 GLU A CA 1
ATOM 1390 C C . GLU A 1 180 ? -6.759 -11.817 10.583 1.00 96.88 180 GLU A C 1
ATOM 1392 O O . GLU A 1 180 ? -7.836 -12.040 11.153 1.00 96.88 180 GLU A O 1
ATOM 1397 N N . GLU A 1 181 ? -5.646 -11.561 11.279 1.00 97.12 181 GLU A N 1
ATOM 1398 C CA . GLU A 1 181 ? -5.602 -11.518 12.744 1.00 97.12 181 GLU A CA 1
ATOM 1399 C C . GLU A 1 181 ? -6.483 -10.387 13.296 1.00 97.12 181 GLU A C 1
ATOM 1401 O O . GLU A 1 181 ? -7.272 -10.592 14.223 1.00 97.12 181 GLU A O 1
ATOM 1406 N N . LEU A 1 182 ? -6.425 -9.201 12.684 1.00 96.31 182 LEU A N 1
ATOM 1407 C CA . LEU A 1 182 ? -7.257 -8.064 13.065 1.00 96.31 182 LEU A CA 1
ATOM 1408 C C . LEU A 1 182 ? -8.750 -8.366 12.885 1.00 96.31 182 LEU A C 1
ATOM 1410 O O . LEU A 1 182 ? -9.546 -8.053 13.769 1.00 96.31 182 LEU A O 1
ATOM 1414 N N . SER A 1 183 ? -9.137 -9.010 11.782 1.00 97.00 183 SER A N 1
ATOM 1415 C CA . SER A 1 183 ? -10.514 -9.460 11.532 1.00 97.00 183 SER A CA 1
ATOM 1416 C C . SER A 1 183 ? -10.998 -10.420 12.625 1.00 97.00 183 SER A C 1
ATOM 1418 O O . SER A 1 183 ? -12.111 -10.290 13.152 1.00 97.00 183 SER A O 1
ATOM 1420 N N . THR A 1 184 ? -10.125 -11.338 13.042 1.00 97.69 184 THR A N 1
ATOM 1421 C CA . THR A 1 184 ? -10.392 -12.265 14.148 1.00 97.69 184 THR A CA 1
ATOM 1422 C C . THR A 1 184 ? -10.569 -11.519 15.473 1.00 97.69 184 THR A C 1
ATOM 1424 O O . THR A 1 184 ? -11.541 -11.756 16.194 1.00 97.69 184 THR A O 1
ATOM 1427 N N . ASN A 1 185 ? -9.697 -10.555 15.770 1.00 97.81 185 ASN A N 1
ATOM 1428 C CA . ASN A 1 185 ? -9.788 -9.729 16.975 1.00 97.81 185 ASN A CA 1
ATOM 1429 C C . ASN A 1 185 ? -11.057 -8.867 16.999 1.00 97.81 185 ASN A C 1
ATOM 1431 O O . ASN A 1 185 ? -11.727 -8.791 18.028 1.00 97.81 185 ASN A O 1
ATOM 1435 N N . ILE A 1 186 ? -11.454 -8.281 15.867 1.00 97.88 186 ILE A N 1
ATOM 1436 C CA . ILE A 1 186 ? -12.709 -7.524 15.748 1.00 97.88 186 ILE A CA 1
ATOM 1437 C C . ILE A 1 186 ? -13.916 -8.421 16.057 1.00 97.88 186 ILE A C 1
ATOM 1439 O O . ILE A 1 186 ? -14.813 -8.004 16.792 1.00 97.88 186 ILE A O 1
ATOM 1443 N N . ARG A 1 187 ? -13.930 -9.673 15.575 1.00 97.81 187 ARG A N 1
ATOM 1444 C CA . ARG A 1 187 ? -14.976 -10.648 15.937 1.00 97.81 187 ARG A CA 1
ATOM 1445 C C . ARG A 1 187 ? -15.010 -10.945 17.436 1.00 97.81 187 ARG A C 1
ATOM 1447 O O . ARG A 1 187 ? -16.094 -11.025 18.014 1.00 97.81 187 ARG A O 1
ATOM 1454 N N . LEU A 1 188 ? -13.849 -11.102 18.072 1.00 97.75 188 LEU A N 1
ATOM 1455 C CA . LEU A 1 188 ? -13.760 -11.334 19.518 1.00 97.75 188 LEU A CA 1
ATOM 1456 C C . LEU A 1 188 ? -14.262 -10.129 20.323 1.00 97.75 188 LEU A C 1
ATOM 1458 O O . LEU A 1 188 ? -14.987 -10.303 21.306 1.00 97.75 188 LEU A O 1
ATOM 1462 N N . ILE A 1 189 ? -13.929 -8.913 19.889 1.00 97.81 189 ILE A N 1
ATOM 1463 C CA . ILE A 1 189 ? -14.423 -7.675 20.502 1.00 97.81 189 ILE A CA 1
ATOM 1464 C C . ILE A 1 189 ? -15.944 -7.583 20.363 1.00 97.81 189 ILE A C 1
ATOM 1466 O O . ILE A 1 189 ? -16.616 -7.351 21.365 1.00 97.81 189 ILE A O 1
ATOM 1470 N N . ALA A 1 190 ? -16.502 -7.830 19.174 1.00 97.81 190 ALA A N 1
ATOM 1471 C CA . ALA A 1 190 ? -17.951 -7.814 18.959 1.00 97.81 190 ALA A CA 1
ATOM 1472 C C . ALA A 1 190 ? -18.679 -8.780 19.912 1.00 97.81 190 ALA A C 1
ATOM 1474 O O . ALA A 1 190 ? -19.610 -8.382 20.611 1.00 97.81 190 ALA A O 1
ATOM 1475 N N . LYS A 1 191 ? -18.177 -10.015 20.041 1.00 97.69 191 LYS A N 1
ATOM 1476 C CA . LYS A 1 191 ? -18.713 -11.005 20.989 1.00 97.69 191 LYS A CA 1
ATOM 1477 C C . LYS A 1 191 ? -18.590 -10.556 22.452 1.00 97.69 191 LYS A C 1
ATOM 1479 O O . LYS A 1 191 ? -19.478 -10.816 23.263 1.00 97.69 191 LYS A O 1
ATOM 1484 N N . SER A 1 192 ? -17.497 -9.882 22.803 1.00 98.06 192 SER A N 1
ATOM 1485 C CA . SER A 1 192 ? -17.286 -9.350 24.156 1.00 98.06 192 SER A CA 1
ATOM 1486 C C . SER A 1 192 ? -18.267 -8.219 24.477 1.00 98.06 192 SER A C 1
ATOM 1488 O O . SER A 1 192 ? -18.809 -8.172 25.580 1.00 98.06 192 SER A O 1
ATOM 1490 N N . VAL A 1 193 ? -18.555 -7.353 23.501 1.00 98.19 193 VAL A N 1
ATOM 1491 C CA . VAL A 1 193 ? -19.563 -6.287 23.612 1.00 98.19 193 VAL A CA 1
ATOM 1492 C C . VAL A 1 193 ? -20.966 -6.873 23.793 1.00 98.19 193 VAL A C 1
ATOM 1494 O O . VAL A 1 193 ? -21.704 -6.410 24.662 1.00 98.19 193 VAL A O 1
ATOM 1497 N N . GLU A 1 194 ? -21.327 -7.924 23.051 1.00 98.00 194 GLU A N 1
ATOM 1498 C CA . GLU A 1 194 ? -22.603 -8.635 23.235 1.00 98.00 194 GLU A CA 1
ATOM 1499 C C . GLU A 1 194 ? -22.737 -9.213 24.653 1.00 98.00 194 GLU A C 1
ATOM 1501 O O . GLU A 1 194 ? -23.753 -9.014 25.327 1.00 98.00 194 GLU A O 1
ATOM 1506 N N . PHE A 1 195 ? -21.687 -9.878 25.148 1.00 98.06 195 PHE A N 1
ATOM 1507 C CA . PHE A 1 195 ? -21.664 -10.418 26.509 1.00 98.06 195 PHE A CA 1
ATOM 1508 C C . PHE A 1 195 ? -21.793 -9.317 27.573 1.00 98.06 195 PHE A C 1
ATOM 1510 O O . PHE A 1 195 ? -22.524 -9.464 28.562 1.00 98.06 195 PHE A O 1
ATOM 1517 N N . GLN A 1 196 ? -21.120 -8.185 27.365 1.00 97.56 196 GLN A N 1
ATOM 1518 C CA . GLN A 1 196 ? -21.184 -7.044 28.270 1.00 97.56 196 GLN A CA 1
ATOM 1519 C C . GLN A 1 196 ? -22.577 -6.401 28.278 1.00 97.56 196 GLN A C 1
ATOM 1521 O O . GLN A 1 196 ? -23.096 -6.108 29.354 1.00 97.56 196 GLN A O 1
ATOM 1526 N N . ALA A 1 197 ? -23.226 -6.256 27.119 1.00 97.88 197 ALA A N 1
ATOM 1527 C CA . ALA A 1 197 ? -24.597 -5.752 27.021 1.00 97.88 197 ALA A CA 1
ATOM 1528 C C . ALA A 1 197 ? -25.597 -6.645 27.781 1.00 97.88 197 ALA A C 1
ATOM 1530 O O . ALA A 1 197 ? -26.454 -6.147 28.521 1.00 97.88 197 ALA A O 1
ATOM 1531 N N . SER A 1 198 ? -25.443 -7.969 27.672 1.00 98.12 198 SER A N 1
ATOM 1532 C CA . SER A 1 198 ? -26.233 -8.930 28.454 1.00 98.12 198 SER A CA 1
ATOM 1533 C C . SER A 1 198 ? -25.995 -8.769 29.961 1.00 98.12 198 SER A C 1
ATOM 1535 O O . SER A 1 198 ? -26.945 -8.700 30.743 1.00 98.12 198 SER A O 1
ATOM 1537 N N . SER A 1 199 ? -24.732 -8.646 30.378 1.00 98.19 199 SER A N 1
ATOM 1538 C CA . SER A 1 199 ? -24.358 -8.470 31.789 1.00 98.19 199 SER A CA 1
ATOM 1539 C C . SER A 1 199 ? -24.913 -7.169 32.382 1.00 98.19 199 SER A C 1
ATOM 1541 O O . SER A 1 199 ? -25.407 -7.152 33.514 1.00 98.19 199 SER A O 1
ATOM 1543 N N . VAL A 1 200 ? -24.894 -6.080 31.608 1.00 98.19 200 VAL A N 1
ATOM 1544 C CA . VAL A 1 200 ? -25.507 -4.799 31.990 1.00 98.19 200 VAL A CA 1
ATOM 1545 C C . VAL A 1 200 ? -27.016 -4.962 32.161 1.00 98.19 200 VAL A C 1
ATOM 1547 O O . VAL A 1 200 ? -27.553 -4.567 33.192 1.00 98.19 200 VAL A O 1
ATOM 1550 N N . THR A 1 201 ? -27.695 -5.621 31.220 1.00 98.00 201 THR A N 1
ATOM 1551 C CA . THR A 1 201 ? -29.147 -5.872 31.298 1.00 98.00 201 THR A CA 1
ATOM 1552 C C . THR A 1 201 ? -29.526 -6.667 32.556 1.00 98.00 201 THR A C 1
ATOM 1554 O O . THR A 1 201 ? -30.480 -6.323 33.265 1.00 98.00 201 THR A O 1
ATOM 1557 N N . GLN A 1 202 ? -28.748 -7.700 32.892 1.00 98.19 202 GLN A N 1
ATOM 1558 C CA . GLN A 1 202 ? -28.937 -8.484 34.116 1.00 98.19 202 GLN A CA 1
ATOM 1559 C C . GLN A 1 202 ? -28.699 -7.651 35.385 1.00 98.19 202 GLN A C 1
ATOM 1561 O O . GLN A 1 202 ? -29.446 -7.762 36.364 1.00 98.19 202 GLN A O 1
ATOM 1566 N N . THR A 1 203 ? -27.682 -6.790 35.367 1.00 97.81 203 THR A N 1
ATOM 1567 C CA . THR A 1 203 ? -27.375 -5.888 36.484 1.00 97.81 203 THR A CA 1
ATOM 1568 C C . THR A 1 203 ? -28.508 -4.888 36.698 1.00 97.81 203 THR A C 1
ATOM 1570 O O . THR A 1 203 ? -28.987 -4.741 37.821 1.00 97.81 203 THR A O 1
ATOM 1573 N N . THR A 1 204 ? -29.017 -4.274 35.629 1.00 98.06 204 THR A N 1
ATOM 1574 C CA . THR A 1 204 ? -30.173 -3.368 35.684 1.00 98.06 204 THR A CA 1
ATOM 1575 C C . THR A 1 204 ? -31.409 -4.066 36.245 1.00 98.06 204 THR A C 1
ATOM 1577 O O . THR A 1 204 ? -32.098 -3.510 37.099 1.00 98.06 204 THR A O 1
ATOM 1580 N N . THR A 1 205 ? -31.656 -5.317 35.846 1.00 98.12 205 THR A N 1
ATOM 1581 C CA . THR A 1 205 ? -32.759 -6.121 36.397 1.00 98.12 205 THR A CA 1
ATOM 1582 C C . THR A 1 205 ? -32.589 -6.350 37.902 1.00 98.12 205 THR A C 1
ATOM 1584 O O . THR A 1 205 ? -33.534 -6.163 38.669 1.00 98.12 205 THR A O 1
ATOM 1587 N N . SER A 1 206 ? -31.377 -6.691 38.348 1.00 98.19 206 SER A N 1
ATOM 1588 C CA . SER A 1 206 ? -31.060 -6.863 39.774 1.00 98.19 206 SER A CA 1
ATOM 1589 C C . SER A 1 206 ? -31.247 -5.565 40.569 1.00 98.19 206 SER A C 1
ATOM 1591 O O . SER A 1 206 ? -31.821 -5.585 41.659 1.00 98.19 206 SER A O 1
ATOM 1593 N N . ILE A 1 207 ? -30.829 -4.422 40.014 1.00 97.75 207 ILE A N 1
ATOM 1594 C CA . ILE A 1 207 ? -31.035 -3.094 40.614 1.00 97.75 207 ILE A CA 1
ATOM 1595 C C . ILE A 1 207 ? -32.530 -2.787 40.745 1.00 97.75 207 ILE A C 1
ATOM 1597 O O . ILE A 1 207 ? -32.970 -2.330 41.802 1.00 97.75 207 ILE A O 1
ATOM 1601 N N . GLN A 1 208 ? -33.330 -3.088 39.720 1.00 97.38 208 GLN A N 1
ATOM 1602 C CA . GLN A 1 208 ? -34.775 -2.874 39.763 1.00 97.38 208 GLN A CA 1
ATOM 1603 C C . GLN A 1 208 ? -35.437 -3.721 40.857 1.00 97.38 208 GLN A C 1
ATOM 1605 O O . GLN A 1 208 ? -36.232 -3.209 41.647 1.00 97.38 208 GLN A O 1
ATOM 1610 N N . GLN A 1 209 ? -35.061 -4.999 40.963 1.00 97.81 209 GLN A N 1
ATOM 1611 C CA . GLN A 1 209 ? -35.534 -5.878 42.035 1.00 97.81 209 GLN A CA 1
ATOM 1612 C C . GLN A 1 209 ? -35.127 -5.362 43.419 1.00 97.81 209 GLN A C 1
ATOM 1614 O O . GLN A 1 209 ? -35.932 -5.401 44.353 1.00 97.81 209 GLN A O 1
ATOM 1619 N N . MET A 1 210 ? -33.899 -4.860 43.563 1.00 96.75 210 MET A N 1
ATOM 1620 C CA . MET A 1 210 ? -33.417 -4.274 44.812 1.00 96.75 210 MET A CA 1
ATOM 1621 C C . MET A 1 210 ? -34.215 -3.025 45.193 1.00 96.75 210 MET A C 1
ATOM 1623 O O . MET A 1 210 ? -34.638 -2.911 46.340 1.00 96.75 210 MET A O 1
ATOM 1627 N N . SER A 1 211 ? -34.498 -2.139 44.235 1.00 97.94 211 SER A N 1
ATOM 1628 C CA . SER A 1 211 ? -35.335 -0.952 44.443 1.00 97.94 211 SER A CA 1
ATOM 1629 C C . SER A 1 211 ? -36.725 -1.326 44.970 1.00 97.94 211 SER A C 1
ATOM 1631 O O . SER A 1 211 ? -37.156 -0.826 46.011 1.00 97.94 211 SER A O 1
ATOM 1633 N N . THR A 1 212 ? -37.389 -2.303 44.341 1.00 98.00 212 THR A N 1
ATOM 1634 C CA . THR A 1 212 ? -38.685 -2.814 44.815 1.00 98.00 212 THR A CA 1
ATOM 1635 C C . THR A 1 212 ? -38.594 -3.412 46.221 1.00 98.00 212 THR A C 1
ATOM 1637 O O . THR A 1 212 ? -39.480 -3.195 47.048 1.00 98.00 212 THR A O 1
ATOM 1640 N N . ARG A 1 213 ? -37.524 -4.152 46.538 1.00 97.94 213 ARG A N 1
ATOM 1641 C CA . ARG A 1 213 ? -37.310 -4.692 47.892 1.00 97.94 213 ARG A CA 1
ATOM 1642 C C . ARG A 1 213 ? -37.102 -3.581 48.919 1.00 97.94 213 ARG A C 1
ATOM 1644 O O . ARG A 1 213 ? -37.700 -3.652 49.987 1.00 97.94 213 ARG A O 1
ATOM 1651 N N . MET A 1 214 ? -36.332 -2.543 48.597 1.00 97.31 214 MET A N 1
ATOM 1652 C CA . MET A 1 214 ? -36.139 -1.394 49.487 1.00 97.31 214 MET A CA 1
ATOM 1653 C C . MET A 1 214 ? -37.446 -0.642 49.751 1.00 97.31 214 MET A C 1
ATOM 1655 O O . MET A 1 214 ? -37.699 -0.263 50.890 1.00 97.31 214 MET A O 1
ATOM 1659 N N . GLN A 1 215 ? -38.316 -0.494 48.748 1.00 97.19 215 GLN A N 1
ATOM 1660 C CA . GLN A 1 215 ? -39.652 0.081 48.946 1.00 97.19 215 GLN A CA 1
ATOM 1661 C C . GLN A 1 215 ? -40.506 -0.758 49.907 1.00 97.19 215 GLN A C 1
ATOM 1663 O O . GLN A 1 215 ? -41.161 -0.203 50.788 1.00 97.19 215 GLN A O 1
ATOM 1668 N N . ARG A 1 216 ? -40.467 -2.095 49.791 1.00 97.50 216 ARG A N 1
ATOM 1669 C CA . ARG A 1 216 ? -41.166 -2.994 50.730 1.00 97.50 216 ARG A CA 1
ATOM 1670 C C . ARG A 1 216 ? -40.597 -2.902 52.144 1.00 97.50 216 ARG A C 1
ATOM 1672 O O . ARG A 1 216 ? -41.369 -2.902 53.094 1.00 97.50 216 ARG A O 1
ATOM 1679 N N . ILE A 1 217 ? -39.274 -2.788 52.284 1.00 97.69 217 ILE A N 1
ATOM 1680 C CA . ILE A 1 217 ? -38.626 -2.572 53.584 1.00 97.69 217 ILE A CA 1
ATOM 1681 C C . ILE A 1 217 ? -39.093 -1.244 54.186 1.00 97.69 217 ILE A C 1
ATOM 1683 O O . ILE A 1 217 ? -39.528 -1.232 55.329 1.00 97.69 217 ILE A O 1
ATOM 1687 N N . ALA A 1 218 ? -39.073 -0.147 53.423 1.00 97.25 218 ALA A N 1
ATOM 1688 C CA . ALA A 1 218 ? -39.526 1.159 53.902 1.00 97.25 218 ALA A CA 1
ATOM 1689 C C . ALA A 1 218 ? -40.995 1.140 54.364 1.00 97.25 218 ALA A C 1
ATOM 1691 O O . ALA A 1 218 ? -41.311 1.705 55.411 1.00 97.25 218 ALA A O 1
ATOM 1692 N N . ALA A 1 219 ? -41.873 0.453 53.623 1.00 97.06 219 ALA A N 1
ATOM 1693 C CA . ALA A 1 219 ? -43.261 0.237 54.030 1.00 97.06 219 ALA A CA 1
ATOM 1694 C C . ALA A 1 219 ? -43.350 -0.563 55.342 1.00 97.06 219 ALA A C 1
ATOM 1696 O O . ALA A 1 219 ? -43.986 -0.108 56.286 1.00 97.06 219 ALA A O 1
ATOM 1697 N N . GLY A 1 220 ? -42.625 -1.681 55.454 1.00 97.12 220 GLY A N 1
ATOM 1698 C CA . GLY A 1 220 ? -42.592 -2.479 56.683 1.00 97.12 220 GLY A CA 1
ATOM 1699 C C . GLY A 1 220 ? -42.057 -1.710 57.898 1.00 97.12 220 GLY A C 1
ATOM 1700 O O . GLY A 1 220 ? -42.566 -1.870 59.004 1.00 97.12 220 GLY A O 1
ATOM 1701 N N . THR A 1 221 ? -41.077 -0.821 57.711 1.00 97.19 221 THR A N 1
ATOM 1702 C CA . THR A 1 221 ? -40.580 0.056 58.785 1.00 97.19 221 THR A CA 1
ATOM 1703 C C . THR A 1 221 ? -41.639 1.069 59.236 1.00 97.19 221 THR A C 1
ATOM 1705 O O . THR A 1 221 ? -41.700 1.408 60.421 1.00 97.19 221 THR A O 1
ATOM 1708 N N . LYS A 1 222 ? -42.499 1.544 58.322 1.00 96.69 222 LYS A N 1
ATOM 1709 C CA . LYS A 1 222 ? -43.633 2.419 58.656 1.00 96.69 222 LYS A CA 1
ATOM 1710 C C . LYS A 1 222 ? -44.674 1.671 59.491 1.00 96.69 222 LYS A C 1
ATOM 1712 O O . LYS A 1 222 ? -45.034 2.165 60.558 1.00 96.69 222 LYS A O 1
ATOM 1717 N N . ASP A 1 223 ? -45.066 0.474 59.059 1.00 97.31 223 ASP A N 1
ATOM 1718 C CA . ASP A 1 223 ? -46.016 -0.380 59.786 1.00 97.31 223 ASP A CA 1
ATOM 1719 C C . ASP A 1 223 ? -45.484 -0.724 61.189 1.00 97.31 223 ASP A C 1
ATOM 1721 O O . ASP A 1 223 ? -46.202 -0.651 62.185 1.00 97.31 223 ASP A O 1
ATOM 1725 N N . LEU A 1 224 ? -44.182 -1.019 61.299 1.00 97.00 224 LEU A N 1
ATOM 1726 C CA . LEU A 1 224 ? -43.525 -1.263 62.583 1.00 97.00 224 LEU A CA 1
ATOM 1727 C C . LEU A 1 224 ? -43.562 -0.029 63.499 1.00 97.00 224 LEU A C 1
ATOM 1729 O O . LEU A 1 224 ? -43.768 -0.162 64.704 1.00 97.00 224 LEU A O 1
ATOM 1733 N N . THR A 1 225 ? -43.374 1.170 62.944 1.00 97.50 225 THR A N 1
ATOM 1734 C CA . THR A 1 225 ? -43.438 2.426 63.710 1.00 97.50 225 THR A CA 1
ATOM 1735 C C . THR A 1 225 ? -44.846 2.667 64.258 1.00 97.50 225 THR A C 1
ATOM 1737 O O . THR A 1 225 ? -44.992 3.061 65.417 1.00 97.50 225 THR A O 1
ATOM 1740 N N . GLU A 1 226 ? -45.880 2.386 63.461 1.00 97.44 226 GLU A N 1
ATOM 1741 C CA . GLU A 1 226 ? -47.281 2.455 63.888 1.00 97.44 226 GLU A CA 1
ATOM 1742 C C . GLU A 1 226 ? -47.576 1.449 65.009 1.00 97.44 226 GLU A C 1
ATOM 1744 O O . GLU A 1 226 ? -48.117 1.828 66.051 1.00 97.44 226 GLU A O 1
ATOM 1749 N N . LEU A 1 227 ? -47.125 0.199 64.858 1.00 97.62 227 LEU A N 1
ATOM 1750 C CA . LEU A 1 227 ? -47.285 -0.844 65.873 1.00 97.62 227 LEU A CA 1
ATOM 1751 C C . LEU A 1 227 ? -46.601 -0.475 67.198 1.00 97.62 227 LEU A C 1
ATOM 1753 O O . LEU A 1 227 ? -47.180 -0.656 68.269 1.00 97.62 227 LEU A O 1
ATOM 1757 N N . VAL A 1 228 ? -45.385 0.078 67.144 1.00 97.38 228 VAL A N 1
ATOM 1758 C CA . VAL A 1 228 ? -44.677 0.578 68.335 1.00 97.38 228 VAL A CA 1
ATOM 1759 C C . VAL A 1 228 ? -45.438 1.740 68.980 1.00 97.38 228 VAL A C 1
ATOM 1761 O O . VAL A 1 228 ? -45.502 1.820 70.209 1.00 97.38 228 VAL A O 1
ATOM 1764 N N . GLY A 1 229 ? -46.038 2.626 68.181 1.00 96.69 229 GLY A N 1
ATOM 1765 C CA . GLY A 1 229 ? -46.914 3.694 68.667 1.00 96.69 229 GLY A CA 1
ATOM 1766 C C . GLY A 1 229 ? -48.130 3.152 69.423 1.00 96.69 229 GLY A C 1
ATOM 1767 O O . GLY A 1 229 ? -48.383 3.570 70.554 1.00 96.69 229 GLY A O 1
ATOM 1768 N N . ALA A 1 230 ? -48.827 2.170 68.846 1.00 96.75 230 ALA A N 1
ATOM 1769 C CA . ALA A 1 230 ? -49.965 1.507 69.479 1.00 96.75 230 ALA A CA 1
ATOM 1770 C C . ALA A 1 230 ? -49.566 0.788 70.780 1.00 96.75 230 ALA A C 1
ATOM 1772 O O . ALA A 1 230 ? -50.215 0.965 71.811 1.00 96.75 230 ALA A O 1
ATOM 1773 N N . ALA A 1 231 ? -48.454 0.045 70.772 1.00 96.88 231 ALA A N 1
ATOM 1774 C CA . ALA A 1 231 ? -47.938 -0.643 71.955 1.00 96.88 231 ALA A CA 1
ATOM 1775 C C . ALA A 1 231 ? -47.596 0.333 73.095 1.00 96.88 231 ALA A C 1
ATOM 1777 O O . ALA A 1 231 ? -47.903 0.061 74.254 1.00 96.88 231 ALA A O 1
ATOM 1778 N N . ARG A 1 232 ? -47.010 1.498 72.780 1.00 97.50 232 ARG A N 1
ATOM 1779 C CA . ARG A 1 232 ? -46.780 2.567 73.769 1.00 97.50 232 ARG A CA 1
ATOM 1780 C C . ARG A 1 232 ? -48.086 3.076 74.383 1.00 97.50 232 ARG A C 1
ATOM 1782 O O . ARG A 1 232 ? -48.100 3.347 75.581 1.00 97.50 232 ARG A O 1
ATOM 1789 N N . GLY A 1 233 ? -49.154 3.186 73.589 1.00 96.50 233 GLY A N 1
ATOM 1790 C CA . GLY A 1 233 ? -50.496 3.524 74.072 1.00 96.50 233 GLY A CA 1
ATOM 1791 C C . GLY A 1 233 ? -51.012 2.501 75.083 1.00 96.50 233 GLY A C 1
ATOM 1792 O O . GLY A 1 233 ? -51.291 2.857 76.221 1.00 96.50 233 GLY A O 1
ATOM 1793 N N . VAL A 1 234 ? -50.999 1.215 74.720 1.00 97.06 234 VAL A N 1
ATOM 1794 C CA . VAL A 1 234 ? -51.427 0.119 75.610 1.00 97.06 234 VAL A CA 1
ATOM 1795 C C . VAL A 1 234 ? -50.626 0.093 76.917 1.00 97.06 234 VAL A C 1
ATOM 1797 O O . VAL A 1 234 ? -51.191 -0.091 77.992 1.00 97.06 234 VAL A O 1
ATOM 1800 N N . VAL A 1 235 ? -49.307 0.308 76.856 1.00 97.31 235 VAL A N 1
ATOM 1801 C CA . VAL A 1 235 ? -48.460 0.385 78.060 1.00 97.31 235 VAL A CA 1
ATOM 1802 C C . VAL A 1 235 ? -48.838 1.579 78.944 1.00 97.31 235 VAL A C 1
ATOM 1804 O O . VAL A 1 235 ? -48.814 1.456 80.170 1.00 97.31 235 VAL A O 1
ATOM 1807 N N . LYS A 1 236 ? -49.197 2.726 78.353 1.00 97.38 236 LYS A N 1
ATOM 1808 C CA . LYS A 1 236 ? -49.654 3.906 79.098 1.00 97.38 236 LYS A CA 1
ATOM 1809 C C . LYS A 1 236 ? -50.982 3.630 79.809 1.00 97.38 236 LYS A C 1
ATOM 1811 O O . LYS A 1 236 ? -51.061 3.849 81.015 1.00 97.38 236 LYS A O 1
ATOM 1816 N N . ASP A 1 237 ? -51.964 3.081 79.100 1.00 96.31 237 ASP A N 1
ATOM 1817 C CA . ASP A 1 237 ? -53.280 2.744 79.661 1.00 96.31 237 ASP A CA 1
ATOM 1818 C C . ASP A 1 237 ? -53.157 1.686 80.773 1.00 96.31 237 ASP A C 1
ATOM 1820 O O . ASP A 1 237 ? -53.784 1.777 81.833 1.00 96.31 237 ASP A O 1
ATOM 1824 N N . GLY A 1 238 ? -52.275 0.700 80.572 1.00 97.31 238 GLY A N 1
ATOM 1825 C CA . GLY A 1 238 ? -51.939 -0.298 81.585 1.00 97.31 238 GLY A CA 1
ATOM 1826 C C . GLY A 1 238 ? -51.312 0.323 82.836 1.00 97.31 238 GLY A C 1
ATOM 1827 O O . GLY A 1 238 ? -51.679 -0.042 83.953 1.00 97.31 238 GLY A O 1
ATOM 1828 N N . ARG A 1 239 ? -50.409 1.300 82.676 1.00 97.19 239 ARG A N 1
ATOM 1829 C CA . ARG A 1 239 ? -49.818 2.040 83.802 1.00 97.19 239 ARG A CA 1
ATOM 1830 C C . ARG A 1 239 ? -50.873 2.827 84.581 1.00 97.19 239 ARG A C 1
ATOM 1832 O O . ARG A 1 239 ? -50.868 2.753 85.807 1.00 97.19 239 ARG A O 1
ATOM 1839 N N . GLU A 1 240 ? -51.769 3.535 83.896 1.00 97.38 240 GLU A N 1
ATOM 1840 C CA . GLU A 1 240 ? -52.870 4.274 84.535 1.00 97.38 240 GLU A CA 1
ATOM 1841 C C . GLU A 1 240 ? -53.791 3.329 85.324 1.00 97.38 240 GLU A C 1
ATOM 1843 O O . GLU A 1 240 ? -54.140 3.614 86.470 1.00 97.38 240 GLU A O 1
ATOM 1848 N N . SER A 1 241 ? -54.104 2.156 84.764 1.00 97.38 241 SER A N 1
ATOM 1849 C CA . SER A 1 241 ? -54.911 1.127 85.435 1.00 97.38 241 SER A CA 1
ATOM 1850 C C . SER A 1 241 ? -54.238 0.591 86.708 1.00 97.38 241 SER A C 1
ATOM 1852 O O . SER A 1 241 ? -54.885 0.443 87.746 1.00 97.38 241 SER A O 1
ATOM 1854 N N . VAL A 1 242 ? -52.925 0.332 86.664 1.00 97.00 242 VAL A N 1
ATOM 1855 C CA . VAL A 1 242 ? -52.143 -0.096 87.840 1.00 97.00 242 VAL A CA 1
ATOM 1856 C C . VAL A 1 242 ? -52.092 1.003 88.906 1.00 97.00 242 VAL A C 1
ATOM 1858 O O . VAL A 1 242 ? -52.200 0.716 90.099 1.00 97.00 242 VAL A O 1
ATOM 1861 N N . GLU A 1 243 ? -51.955 2.264 88.501 1.00 97.25 243 GLU A N 1
ATOM 1862 C CA . GLU A 1 243 ? -51.940 3.407 89.416 1.00 97.25 243 GLU A CA 1
ATOM 1863 C C . GLU A 1 243 ? -53.298 3.601 90.110 1.00 97.25 243 GLU A C 1
ATOM 1865 O O . GLU A 1 243 ? -53.351 3.780 91.330 1.00 97.25 243 GLU A O 1
ATOM 1870 N N . GLN A 1 244 ? -54.402 3.455 89.369 1.00 96.75 244 GLN A N 1
ATOM 1871 C CA . GLN A 1 244 ? -55.755 3.430 89.934 1.00 96.75 244 GLN A CA 1
ATOM 1872 C C . GLN A 1 244 ? -55.939 2.281 90.931 1.00 96.75 244 GLN A C 1
ATOM 1874 O O . GLN A 1 244 ? -56.420 2.514 92.041 1.00 96.75 244 GLN A O 1
ATOM 1879 N N . ALA A 1 245 ? -55.513 1.063 90.583 1.00 96.12 245 ALA A N 1
ATOM 1880 C CA . ALA A 1 245 ? -55.585 -0.088 91.482 1.00 96.12 245 ALA A CA 1
ATOM 1881 C C . ALA A 1 245 ? -54.766 0.128 92.770 1.00 96.12 245 ALA A C 1
ATOM 1883 O O . ALA A 1 245 ? -55.232 -0.189 93.864 1.00 96.12 245 ALA A O 1
ATOM 1884 N N . SER A 1 246 ? -53.575 0.726 92.659 1.00 97.38 246 SER A N 1
ATOM 1885 C CA . SER A 1 246 ? -52.721 1.074 93.803 1.00 97.38 246 SER A CA 1
ATOM 1886 C C . SER A 1 246 ? -53.386 2.093 94.737 1.00 97.38 246 SER A C 1
ATOM 1888 O O . SER A 1 246 ? -53.390 1.913 95.957 1.00 97.38 246 SER A O 1
ATOM 1890 N N . ASN A 1 247 ? -54.013 3.136 94.181 1.00 96.88 247 ASN A N 1
ATOM 1891 C CA . ASN A 1 247 ? -54.778 4.108 94.967 1.00 96.88 247 ASN A CA 1
ATOM 1892 C C . ASN A 1 247 ? -56.008 3.465 95.628 1.00 96.88 247 ASN A C 1
ATOM 1894 O O . ASN A 1 247 ? -56.242 3.690 96.814 1.00 96.88 247 ASN A O 1
ATOM 1898 N N . GLY A 1 248 ? -56.734 2.605 94.906 1.00 96.81 248 GLY A N 1
ATOM 1899 C CA . GLY A 1 248 ? -57.839 1.823 95.463 1.00 96.81 248 GLY A CA 1
ATOM 1900 C C . GLY A 1 248 ? -57.403 0.953 96.646 1.00 96.81 248 GLY A C 1
ATOM 1901 O O . GLY A 1 248 ? -58.049 0.967 97.692 1.00 96.81 248 GLY A O 1
ATOM 1902 N N . MET A 1 249 ? -56.256 0.270 96.541 1.00 94.75 249 MET A N 1
ATOM 1903 C CA . MET A 1 249 ? -55.713 -0.503 97.664 1.00 94.75 249 MET A CA 1
ATOM 1904 C C . MET A 1 249 ? -55.318 0.360 98.860 1.00 94.75 249 MET A C 1
ATOM 1906 O O . MET A 1 249 ? -55.462 -0.083 100.000 1.00 94.75 249 MET A O 1
ATOM 1910 N N . ARG A 1 250 ? -54.860 1.594 98.633 1.00 96.69 250 ARG A N 1
ATOM 1911 C CA . ARG A 1 250 ? -54.551 2.538 99.715 1.00 96.69 250 ARG A CA 1
ATOM 1912 C C . ARG A 1 250 ? -55.811 2.959 100.480 1.00 96.69 250 ARG A C 1
ATOM 1914 O O . ARG A 1 250 ? -55.784 2.998 101.709 1.00 96.69 250 ARG A O 1
ATOM 1921 N N . GLU A 1 251 ? -56.919 3.200 99.779 1.00 97.00 251 GLU A N 1
ATOM 1922 C CA . GLU A 1 251 ? -58.218 3.502 100.403 1.00 97.00 251 GLU A CA 1
ATOM 1923 C C . GLU A 1 251 ? -58.796 2.299 101.162 1.00 97.00 251 GLU A C 1
ATOM 1925 O O . GLU A 1 251 ? -59.312 2.451 102.274 1.00 97.00 251 GLU A O 1
ATOM 1930 N N . ILE A 1 252 ? -58.645 1.085 100.619 1.00 95.50 252 ILE A N 1
ATOM 1931 C CA . ILE A 1 252 ? -59.004 -0.156 101.323 1.00 95.50 252 ILE A CA 1
ATOM 1932 C C . ILE A 1 252 ? -58.186 -0.289 102.610 1.00 95.50 252 ILE A C 1
ATOM 1934 O O . ILE A 1 252 ? -58.758 -0.516 103.673 1.00 95.50 252 ILE A O 1
ATOM 1938 N N . HIS A 1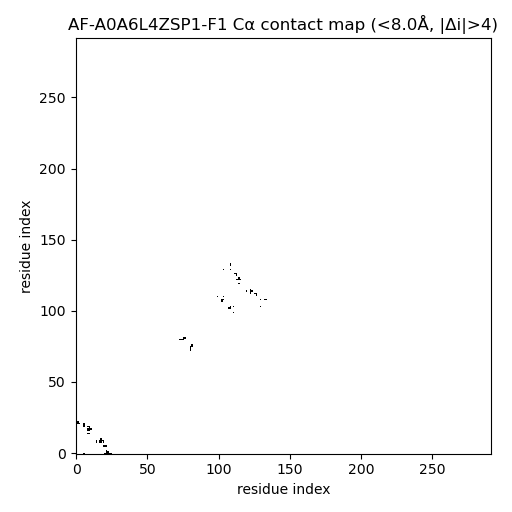 253 ? -56.866 -0.087 102.548 1.00 96.25 253 HIS A N 1
ATOM 1939 C CA . HIS A 1 253 ? -55.997 -0.136 103.726 1.00 96.25 253 HIS A CA 1
ATOM 1940 C C . HIS A 1 253 ? -56.432 0.873 104.804 1.00 96.25 253 HIS A C 1
ATOM 1942 O O . HIS A 1 253 ? -56.497 0.539 105.986 1.00 96.25 253 HIS A O 1
ATOM 1948 N N . LYS A 1 254 ? -56.789 2.101 104.407 1.00 96.50 254 LYS A N 1
ATOM 1949 C CA . LYS A 1 254 ? -57.313 3.127 105.323 1.00 96.50 254 LYS A CA 1
ATOM 1950 C C . LYS A 1 254 ? -58.639 2.707 105.970 1.00 96.50 254 LYS A C 1
ATOM 1952 O O . LYS A 1 254 ? -58.808 2.877 107.176 1.00 96.50 254 LYS A O 1
ATOM 1957 N N . SER A 1 255 ? -59.551 2.130 105.189 1.00 96.38 255 SER A N 1
ATOM 1958 C CA . SER A 1 255 ? -60.843 1.631 105.682 1.00 96.38 255 SER A CA 1
ATOM 1959 C C . SER A 1 255 ? -60.677 0.454 106.647 1.00 96.38 255 SER A C 1
ATOM 1961 O O . SER A 1 255 ? -61.354 0.403 107.673 1.00 96.38 255 SER A O 1
ATOM 1963 N N . ILE A 1 256 ? -59.740 -0.459 106.364 1.00 95.75 256 ILE A N 1
ATOM 1964 C CA . ILE A 1 256 ? -59.382 -1.569 107.259 1.00 95.75 256 ILE A CA 1
ATOM 1965 C C . ILE A 1 256 ? -58.861 -1.029 108.595 1.00 95.75 256 ILE A C 1
ATOM 1967 O O . ILE A 1 256 ? -59.349 -1.458 109.637 1.00 95.75 256 ILE A O 1
ATOM 1971 N N . ASN A 1 257 ? -57.949 -0.049 108.584 1.00 96.12 257 ASN A N 1
ATOM 1972 C CA . ASN A 1 257 ? -57.445 0.567 109.818 1.00 96.12 257 ASN A CA 1
ATOM 1973 C C . ASN A 1 257 ? -58.558 1.252 110.623 1.00 96.12 257 ASN A C 1
ATOM 1975 O O . ASN A 1 257 ? -58.669 1.026 111.821 1.00 96.12 257 ASN A O 1
ATOM 1979 N N . SER A 1 258 ? -59.435 2.020 109.970 1.00 96.50 258 SER A N 1
ATOM 1980 C CA . SER A 1 258 ? -60.578 2.649 110.651 1.00 96.50 258 SER A CA 1
ATOM 1981 C C . SER A 1 258 ? -61.550 1.620 111.240 1.00 96.50 258 SER A C 1
ATOM 1983 O O . SER A 1 258 ? -62.131 1.842 112.305 1.00 96.50 258 SER A O 1
ATOM 1985 N N . THR A 1 259 ? -61.743 0.491 110.552 1.00 95.12 259 THR A N 1
ATOM 1986 C CA . THR A 1 259 ? -62.559 -0.622 111.052 1.00 95.12 259 THR A CA 1
ATOM 1987 C C . THR A 1 259 ? -61.897 -1.257 112.275 1.00 95.12 259 THR A C 1
ATOM 1989 O O . THR A 1 259 ? -62.578 -1.512 113.265 1.00 95.12 259 THR A O 1
ATOM 1992 N N . ALA A 1 260 ? -60.576 -1.456 112.245 1.00 94.81 260 ALA A N 1
ATOM 1993 C CA . ALA A 1 260 ? -59.809 -1.970 113.377 1.00 94.81 260 ALA A CA 1
ATOM 1994 C C . ALA A 1 260 ? -59.894 -1.044 114.605 1.00 94.81 260 ALA A C 1
ATOM 1996 O O . ALA A 1 260 ? -60.163 -1.538 115.698 1.00 94.81 260 ALA A O 1
ATOM 1997 N N . ASP A 1 261 ? -59.772 0.278 114.429 1.00 95.56 261 ASP A N 1
ATOM 1998 C CA . ASP A 1 261 ? -59.944 1.269 115.508 1.00 95.56 261 ASP A CA 1
ATOM 1999 C C . ASP A 1 261 ? -61.353 1.213 116.115 1.00 95.56 261 ASP A C 1
ATOM 2001 O O . ASP A 1 261 ? -61.524 1.250 117.333 1.00 95.56 261 ASP A O 1
ATOM 2005 N N . THR A 1 262 ? -62.378 1.068 115.270 1.00 94.44 262 THR A N 1
ATOM 2006 C CA . THR A 1 262 ? -63.770 0.938 115.726 1.00 94.44 262 THR A CA 1
ATOM 2007 C C . THR A 1 262 ? -63.971 -0.344 116.533 1.00 94.44 262 THR A C 1
ATOM 2009 O O . THR A 1 262 ? -64.600 -0.308 117.588 1.00 94.44 262 THR A O 1
ATOM 2012 N N . ILE A 1 263 ? -63.418 -1.474 116.072 1.00 93.75 263 ILE A N 1
ATOM 2013 C CA . ILE A 1 263 ? -63.447 -2.755 116.797 1.00 93.75 263 ILE A CA 1
ATOM 2014 C C . ILE A 1 263 ? -62.721 -2.627 118.140 1.00 93.75 263 ILE A C 1
ATOM 2016 O O . ILE A 1 263 ? -63.233 -3.103 119.153 1.00 93.75 263 ILE A O 1
ATOM 2020 N N . TYR A 1 264 ? -61.564 -1.961 118.164 1.00 94.12 264 TYR A N 1
ATOM 2021 C CA . TYR A 1 264 ? -60.808 -1.710 119.389 1.00 94.12 264 TYR A CA 1
ATOM 2022 C C . TYR A 1 264 ? -61.627 -0.888 120.395 1.00 94.12 264 TYR A C 1
ATOM 2024 O O . TYR A 1 264 ? -61.780 -1.298 121.547 1.00 94.12 264 TYR A O 1
ATOM 2032 N N . GLY A 1 265 ? -62.241 0.212 119.947 1.00 93.50 265 GLY A N 1
ATOM 2033 C CA . GLY A 1 265 ? -63.131 1.029 120.778 1.00 93.50 265 GLY A CA 1
ATOM 2034 C C . GLY A 1 265 ? -64.360 0.260 121.277 1.00 93.50 265 GLY A C 1
ATOM 2035 O O . GLY A 1 265 ? -64.739 0.380 122.442 1.00 93.50 265 GLY A O 1
ATOM 2036 N N . LEU A 1 266 ? -64.953 -0.596 120.438 1.00 91.94 266 LEU A N 1
ATOM 2037 C CA . LEU A 1 266 ? -66.039 -1.492 120.848 1.00 91.94 266 LEU A CA 1
ATOM 2038 C C . LEU A 1 266 ? -65.586 -2.443 121.968 1.00 91.94 266 LEU A C 1
ATOM 2040 O O . LEU A 1 266 ? -66.339 -2.687 122.909 1.00 91.94 266 LEU A O 1
ATOM 2044 N N . GLY A 1 267 ? -64.350 -2.941 121.884 1.00 92.62 267 GLY A N 1
ATOM 2045 C CA . GLY A 1 267 ? -63.710 -3.750 122.920 1.00 92.62 267 GLY A CA 1
ATOM 2046 C C . GLY A 1 267 ? -63.551 -3.005 124.248 1.00 92.62 267 GLY A C 1
ATOM 2047 O O . GLY A 1 267 ? -63.891 -3.556 125.295 1.00 92.62 267 GLY A O 1
ATOM 2048 N N . GLU A 1 268 ? -63.116 -1.740 124.225 1.00 92.88 268 GLU A N 1
ATOM 2049 C CA . GLU A 1 268 ? -63.038 -0.905 125.435 1.00 92.88 268 GLU A CA 1
ATOM 2050 C C . GLU A 1 268 ? -64.415 -0.655 126.060 1.00 92.88 268 GLU A C 1
ATOM 2052 O O . GLU A 1 268 ? -64.575 -0.771 127.279 1.00 92.88 268 GLU A O 1
ATOM 2057 N N . HIS A 1 269 ? -65.429 -0.364 125.239 1.00 91.19 269 HIS A N 1
ATOM 2058 C CA . HIS A 1 269 ? -66.804 -0.209 125.712 1.00 91.19 269 HIS A CA 1
ATOM 2059 C C . HIS A 1 269 ? -67.356 -1.507 126.304 1.00 91.19 269 HIS A C 1
ATOM 2061 O O . HIS A 1 269 ? -67.950 -1.475 127.380 1.00 91.19 269 HIS A O 1
ATOM 2067 N N . ALA A 1 270 ? -67.126 -2.652 125.657 1.00 91.94 270 ALA A N 1
ATOM 2068 C CA . ALA A 1 270 ? -67.522 -3.956 126.180 1.00 91.94 270 ALA A CA 1
ATOM 2069 C C . ALA A 1 270 ? -66.833 -4.264 127.521 1.00 91.94 270 ALA A C 1
ATOM 2071 O O . ALA A 1 270 ? -67.489 -4.734 128.449 1.00 91.94 270 ALA A O 1
ATOM 2072 N N . ALA A 1 271 ? -65.547 -3.930 127.671 1.00 89.00 271 ALA A N 1
ATOM 2073 C CA . ALA A 1 271 ? -64.827 -4.064 128.938 1.00 89.00 271 ALA A CA 1
ATOM 2074 C C . ALA A 1 271 ? -65.369 -3.119 130.026 1.00 89.00 271 ALA A C 1
ATOM 2076 O O . ALA A 1 271 ? -65.485 -3.510 131.188 1.00 89.00 271 ALA A O 1
ATOM 2077 N N . ALA A 1 272 ? -65.732 -1.884 129.668 1.00 88.12 272 ALA A N 1
ATOM 2078 C CA . ALA A 1 272 ? -66.380 -0.945 130.582 1.00 88.12 272 ALA A CA 1
ATOM 2079 C C . ALA A 1 272 ? -67.757 -1.444 131.040 1.00 88.12 272 ALA A C 1
ATOM 2081 O O . ALA A 1 272 ? -68.055 -1.384 132.231 1.00 88.12 272 ALA A O 1
ATOM 2082 N N . ILE A 1 273 ? -68.561 -1.993 130.125 1.00 88.56 273 ILE A N 1
ATOM 2083 C CA . ILE A 1 273 ? -69.825 -2.661 130.456 1.00 88.56 273 ILE A CA 1
ATOM 2084 C C . ILE A 1 273 ? -69.560 -3.856 131.373 1.00 88.56 273 ILE A C 1
ATOM 2086 O O . ILE A 1 273 ? -70.256 -3.998 132.369 1.00 88.56 273 ILE A O 1
ATOM 2090 N N . GLY A 1 274 ? -68.529 -4.662 131.104 1.00 88.25 274 GLY A N 1
ATOM 2091 C CA . GLY A 1 274 ? -68.108 -5.755 131.983 1.00 88.25 274 GLY A CA 1
ATOM 2092 C C . GLY A 1 274 ? -67.851 -5.290 133.420 1.00 88.25 274 GLY A C 1
ATOM 2093 O O . GLY A 1 274 ? -68.410 -5.864 134.349 1.00 88.25 274 GLY A O 1
ATOM 2094 N N . ARG A 1 275 ? -67.111 -4.186 133.605 1.00 90.25 275 ARG A N 1
ATOM 2095 C CA . ARG A 1 275 ? -66.906 -3.566 134.930 1.00 90.25 275 ARG A CA 1
ATOM 2096 C C . ARG A 1 275 ? -68.212 -3.088 135.567 1.00 90.25 275 ARG A C 1
ATOM 2098 O O . ARG A 1 275 ? -68.397 -3.243 136.768 1.00 90.25 275 ARG A O 1
ATOM 2105 N N . ILE A 1 276 ? -69.128 -2.509 134.788 1.00 86.81 276 ILE A N 1
ATOM 2106 C CA . ILE A 1 276 ? -70.453 -2.106 135.289 1.00 86.81 276 ILE A CA 1
ATOM 2107 C C . ILE A 1 276 ? -71.246 -3.333 135.742 1.00 86.81 276 ILE A C 1
ATOM 2109 O O . ILE A 1 276 ? -71.834 -3.303 136.815 1.00 86.81 276 ILE A O 1
ATOM 2113 N N . VAL A 1 277 ? -71.250 -4.415 134.961 1.00 86.31 277 VAL A N 1
ATOM 2114 C CA . VAL A 1 277 ? -71.915 -5.674 135.321 1.00 86.31 277 VAL A CA 1
ATOM 2115 C C . VAL A 1 277 ? -71.303 -6.264 136.589 1.00 86.31 277 VAL A C 1
ATOM 2117 O O . VAL A 1 277 ? -72.044 -6.736 137.442 1.00 86.31 277 VAL A O 1
ATOM 2120 N N . GLU A 1 278 ? -69.985 -6.179 136.767 1.00 86.19 278 GLU A N 1
ATOM 2121 C CA . GLU A 1 278 ? -69.298 -6.609 137.991 1.00 86.19 278 GLU A CA 1
ATOM 2122 C C . GLU A 1 278 ? -69.707 -5.765 139.212 1.00 86.19 278 GLU A C 1
ATOM 2124 O O . GLU A 1 278 ? -69.995 -6.314 140.277 1.00 86.19 278 GLU A O 1
ATOM 2129 N N . VAL A 1 279 ? -69.842 -4.442 139.053 1.00 84.88 279 VAL A N 1
ATOM 2130 C CA . VAL A 1 279 ? -70.403 -3.552 140.087 1.00 84.88 279 VAL A CA 1
ATOM 2131 C C . VAL A 1 279 ? -71.867 -3.886 140.373 1.00 84.88 279 VAL A C 1
ATOM 2133 O O . VAL A 1 279 ? -72.248 -3.966 141.535 1.00 84.88 279 VAL A O 1
ATOM 2136 N N . ILE A 1 280 ? -72.692 -4.120 139.349 1.00 82.31 280 ILE A N 1
ATOM 2137 C CA . ILE A 1 280 ? -74.094 -4.530 139.516 1.00 82.31 280 ILE A CA 1
ATOM 2138 C C . ILE A 1 280 ? -74.169 -5.863 140.260 1.00 82.31 280 ILE A C 1
ATOM 2140 O O . ILE A 1 280 ? -74.985 -5.994 141.166 1.00 82.31 280 ILE A O 1
ATOM 2144 N N . ASN A 1 281 ? -73.311 -6.829 139.924 1.00 82.38 281 ASN A N 1
ATOM 2145 C CA . ASN A 1 281 ? -73.251 -8.114 140.612 1.00 82.38 281 ASN A CA 1
ATOM 2146 C C . ASN A 1 281 ? -72.835 -7.932 142.078 1.00 82.38 281 ASN A C 1
ATOM 2148 O O . ASN A 1 281 ? -73.469 -8.490 142.965 1.00 82.38 281 ASN A O 1
ATOM 2152 N N . SER A 1 282 ? -71.853 -7.064 142.338 1.00 81.50 282 SER A N 1
ATOM 2153 C CA . SER A 1 282 ? -71.421 -6.703 143.692 1.00 81.50 282 SER A CA 1
ATOM 2154 C C . SER A 1 282 ? -72.537 -6.016 144.491 1.00 81.50 282 SER A C 1
ATOM 2156 O O . SER A 1 282 ? -72.712 -6.312 145.668 1.00 81.50 282 SER A O 1
ATOM 2158 N N . ILE A 1 283 ? -73.335 -5.138 143.866 1.00 77.25 283 ILE A N 1
ATOM 2159 C CA . ILE A 1 283 ? -74.516 -4.498 144.475 1.00 77.25 283 ILE A CA 1
ATOM 2160 C C . ILE A 1 283 ? -75.624 -5.524 144.722 1.00 77.25 283 ILE A C 1
ATOM 2162 O O . ILE A 1 283 ? -76.248 -5.497 145.779 1.00 77.25 283 ILE A O 1
ATOM 2166 N N . ALA A 1 284 ? -75.891 -6.424 143.775 1.00 76.62 284 ALA A N 1
ATOM 2167 C CA . ALA A 1 284 ? -76.888 -7.478 143.930 1.00 76.62 284 ALA A CA 1
ATOM 2168 C C . ALA A 1 284 ? -76.517 -8.419 145.087 1.00 76.62 284 ALA A C 1
ATOM 2170 O O . ALA A 1 284 ? -77.374 -8.745 145.905 1.00 76.62 284 ALA A O 1
ATOM 2171 N N . GLU A 1 285 ? -75.237 -8.770 145.217 1.00 76.12 285 GLU A N 1
ATOM 2172 C CA . GLU A 1 285 ? -74.704 -9.546 146.337 1.00 76.12 285 GLU A CA 1
ATOM 2173 C C . GLU A 1 285 ? -74.772 -8.755 147.657 1.00 76.12 285 GLU A C 1
ATOM 2175 O O . GLU A 1 285 ? -75.252 -9.286 148.655 1.00 76.12 285 GLU A O 1
ATOM 2180 N N . GLN A 1 286 ? -74.440 -7.455 147.661 1.00 74.12 286 GLN A N 1
ATOM 2181 C CA . GLN A 1 286 ? -74.641 -6.567 148.820 1.00 74.12 286 GLN A CA 1
ATOM 2182 C C . GLN A 1 286 ? -76.113 -6.478 149.240 1.00 74.12 286 GLN A C 1
ATOM 2184 O O . GLN A 1 286 ? -76.422 -6.509 150.428 1.00 74.12 286 GLN A O 1
ATOM 2189 N N . THR A 1 287 ? -77.032 -6.387 148.280 1.00 69.56 287 THR A N 1
ATOM 2190 C CA . THR A 1 287 ? -78.477 -6.325 148.534 1.00 69.56 287 THR A CA 1
ATOM 2191 C C . THR A 1 287 ? -78.971 -7.658 149.095 1.00 69.56 287 THR A C 1
ATOM 2193 O O . THR A 1 287 ? -79.740 -7.663 150.051 1.00 69.56 287 THR A O 1
ATOM 2196 N N . ASN A 1 288 ? -78.465 -8.782 148.576 1.00 66.06 288 ASN A N 1
ATOM 2197 C CA . ASN A 1 288 ? -78.749 -10.122 149.088 1.00 66.06 288 ASN A CA 1
ATOM 2198 C C . ASN A 1 288 ? -78.230 -10.321 150.525 1.00 66.06 288 ASN A C 1
ATOM 2200 O O . ASN A 1 288 ? -78.927 -10.910 151.341 1.00 66.06 288 ASN A O 1
ATOM 2204 N N . VAL A 1 289 ? -77.057 -9.771 150.865 1.00 64.25 289 VAL A N 1
ATOM 2205 C CA . VAL A 1 289 ? -76.493 -9.780 152.234 1.00 64.25 289 VAL A CA 1
ATOM 2206 C C . VAL A 1 289 ? -77.201 -8.789 153.174 1.00 64.25 289 VAL A C 1
ATOM 2208 O O . VAL A 1 289 ? -77.164 -8.959 154.384 1.00 64.25 289 VAL A O 1
ATOM 2211 N N . SER A 1 290 ? -77.860 -7.755 152.645 1.00 55.31 290 SER A N 1
ATOM 2212 C CA . SER A 1 290 ? -78.648 -6.797 153.443 1.00 55.31 290 SER A CA 1
ATOM 2213 C C . SER A 1 290 ? -80.084 -7.271 153.703 1.00 55.31 290 SER A C 1
ATOM 2215 O O . SER A 1 290 ? -80.750 -6.744 154.593 1.00 55.31 290 SER A O 1
ATOM 2217 N N . MET A 1 291 ? -80.582 -8.203 152.880 1.00 53.75 291 MET A N 1
ATOM 2218 C CA . MET A 1 291 ? -81.945 -8.751 152.935 1.00 53.75 291 MET A CA 1
ATOM 2219 C C . MET A 1 291 ? -82.027 -10.174 153.517 1.00 53.75 291 MET A C 1
ATOM 2221 O O . MET A 1 291 ? -83.141 -10.667 153.702 1.00 53.75 291 MET A O 1
ATOM 2225 N N . GLY A 1 292 ? -80.893 -10.820 153.804 1.00 49.09 292 GLY A N 1
ATOM 2226 C CA . GLY A 1 292 ? -80.800 -12.085 154.547 1.00 49.09 292 GLY A CA 1
ATOM 2227 C C . GLY A 1 292 ? -80.217 -11.871 155.933 1.00 49.09 292 GLY A C 1
ATOM 2228 O O . GLY A 1 292 ? -80.742 -12.495 156.881 1.00 49.09 292 GLY A O 1
#

Foldseek 3Di:
DAPVVLVCLLPDPPNPDNPDDGPDDDDDDDDDDDDPPPPPVVVVVVVVVVVVVVVVVVVVVVVVVVVVVPPPLPDDPDPVNVVVVVVVVVVVVVVVVVVLVVCVVVVPLVDDQDQPDPPSPVSVVSVVVSVVSVVVVVVVVVVVVVVVVVVVVVVVVVVVVVVVVVVVVVVVVVVVVVVVVVVVVVVVVVVVVVVVVVVVVVVVVVVVVVVVVVVVVVVVVVVVVVVVVVVVVVVVVVVVVVVVVVVVVVVVVVVVVVVVVVVVVVVVVVVVVVVVVVVVVVVVVVVVVVVD

Sequence (292 aa):
MKKSCVDCHNSHPESPKRDWKIGDVRGVVEIVLPLEKTESQLSQLVWYVSLLVIIGFAIVAFVGWLINKNTLGKDRKDEIGVLAQGMNQVINYLRQAAKIADKIADGDLTLQIQIHSANDTFGEAFKKMLQFLRMVAGKVKNCSTQVKEISITLAKSGQQLQRDTETVAAAVQDMASVVEELSTNIRLIAKSVEFQASSVTQTTTSIQQMSTRMQRIAAGTKDLTELVGAARGVVKDGRESVEQASNGMREIHKSINSTADTIYGLGEHAAAIGRIVEVINSIAEQTNVSMG

Secondary structure (DSSP, 8-state):
--HHHHHHHHHSTT-S-----TT------------TTSHHHHHHHHHHHHHHHHHHHHHHHHHHHHHHHHS-TTS--SHHHHHHHHHHHHHHHHHHHHHHHHHHHTT-TT------STT-HHHHHHHHHHHHHHHHHHHHHHHHHHHHHHHHHHHHHHHHHHHHHHHHHHHHHHHHHHHHHHHHHHHHHHHHHHHHHHHHHHHHHHHHHHHHHHHHHHHHHHHHHHHHHHHHHHHHHHHHHHHHHHHHHHHHHHHHHHHHHHHHHHHHHHHHHHHHHHHHHHHHHHHHHHH-

Mean predicted aligned error: 17.72 Å

Solvent-accessible surface area (backbone atoms only — not comparable to full-atom values): 16451 Å² total; per-residue (Å²): 64,55,64,75,58,32,55,50,39,43,67,41,90,84,43,96,60,56,80,68,53,75,66,57,85,90,89,90,90,87,89,86,85,87,83,83,84,62,63,74,65,54,57,59,54,52,56,56,55,53,52,54,53,53,52,53,52,51,49,54,52,48,52,52,49,54,51,57,71,72,67,67,81,83,79,49,87,49,76,67,35,53,49,51,51,53,51,50,52,50,52,54,48,52,55,50,51,49,53,50,52,50,40,47,72,74,62,51,71,82,71,80,77,74,69,89,49,100,80,38,62,65,42,51,49,52,43,53,51,48,52,50,52,49,52,50,52,50,52,52,51,52,49,52,52,50,53,52,54,50,52,54,51,50,52,52,52,52,55,49,52,51,54,52,50,53,51,51,52,51,53,51,55,52,48,52,53,51,50,55,52,48,54,51,49,51,53,53,50,53,54,50,52,54,53,48,54,52,51,50,53,52,50,54,51,51,50,52,54,48,53,55,50,51,53,52,49,55,51,50,53,50,56,49,52,52,51,52,52,52,50,52,48,54,52,50,55,51,50,53,52,52,51,50,51,52,52,51,51,50,53,50,52,52,52,52,51,55,50,50,53,50,52,49,52,50,50,53,51,52,52,51,48,49,53,50,51,52,51,51,50,52,48,52,51,49,50,51,67,73,74,107

pLDDT: mean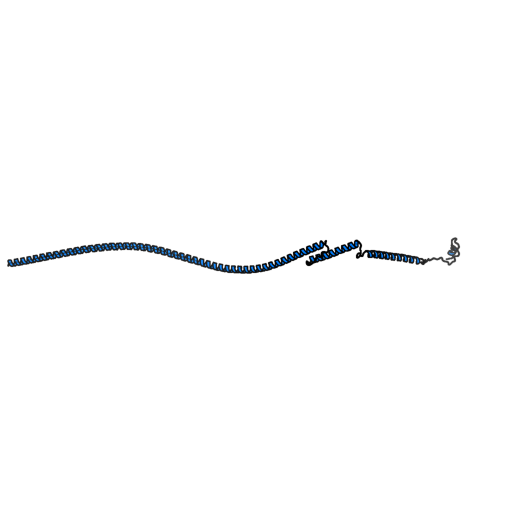 87.62, std 12.39, range [48.19, 98.19]